Protein AF-Q1YDD6-F1 (afdb_monomer_lite)

pLDDT: mean 76.48, std 24.92, range [23.33, 98.56]

Sequence (211 aa):
MSGLSEWCESIELITLPGGRRFHPLRPRSAAQARRCASGCSRPSVIRAVVLDRRARNGIIVLGGAFDTRVARTRGMNELNDAADRVTAGMELAQRYPKAKLLFSGGVAALLEEDIPETEAAEALYRGLGLAPDRLLLDGRARDTFENAVFAKELAQPKPGEVWVLVTSASHMPRAVGCFRVAGFDIVPYPVDYRTPSGPALWRPSSTTTRN

Radius of gyration: 19.95 Å; chains: 1; bounding box: 41×64×64 Å

Structure (mmCIF, N/CA/C/O backbone):
data_AF-Q1YDD6-F1
#
_entry.id   AF-Q1YDD6-F1
#
loop_
_atom_site.group_PDB
_atom_site.id
_atom_site.type_symbol
_atom_site.label_atom_id
_atom_site.label_alt_id
_atom_site.label_comp_id
_atom_site.label_asym_id
_atom_site.label_entity_id
_atom_site.label_seq_id
_atom_site.pdbx_PDB_ins_code
_atom_site.Cartn_x
_atom_site.Cartn_y
_atom_site.Cartn_z
_atom_site.occupancy
_atom_site.B_iso_or_equiv
_atom_site.auth_seq_id
_atom_site.auth_comp_id
_atom_site.auth_asym_id
_atom_site.auth_atom_id
_atom_site.pdbx_PDB_model_num
ATOM 1 N N . MET A 1 1 ? -15.141 -2.204 42.965 1.00 39.88 1 MET A N 1
ATOM 2 C CA . MET A 1 1 ? -15.869 -2.220 41.677 1.00 39.88 1 MET A CA 1
ATOM 3 C C . MET A 1 1 ? -15.831 -0.808 41.122 1.00 39.88 1 MET A C 1
ATOM 5 O O . MET A 1 1 ? -16.649 0.014 41.503 1.00 39.88 1 MET A O 1
ATOM 9 N N . SER A 1 2 ? -14.806 -0.505 40.332 1.00 29.47 2 SER A N 1
ATOM 10 C CA . SER A 1 2 ? -14.505 0.831 39.804 1.00 29.47 2 SER A CA 1
ATOM 11 C C . SER A 1 2 ? -13.609 0.649 38.580 1.00 29.47 2 SER A C 1
ATOM 13 O O . SER A 1 2 ? -12.583 -0.018 38.684 1.00 29.47 2 SER A O 1
ATOM 15 N N . GLY A 1 3 ? -14.010 1.173 37.423 1.00 28.12 3 GLY A N 1
ATOM 16 C CA . GLY A 1 3 ? -13.257 0.992 36.177 1.00 28.12 3 GLY A CA 1
ATOM 17 C C . GLY A 1 3 ? -13.888 1.672 34.964 1.00 28.12 3 GLY A C 1
ATOM 18 O O . GLY A 1 3 ? -13.946 1.073 33.897 1.00 28.12 3 GLY A O 1
ATOM 19 N N . LEU A 1 4 ? -14.399 2.892 35.145 1.00 34.47 4 LEU A N 1
ATOM 20 C CA . LEU A 1 4 ? -14.859 3.793 34.081 1.00 34.47 4 LEU A CA 1
ATOM 21 C C . LEU A 1 4 ? -14.530 5.238 34.487 1.00 34.47 4 LEU A C 1
ATOM 23 O O . LEU A 1 4 ? -15.421 5.991 34.855 1.00 34.47 4 LEU A O 1
ATOM 27 N N . SER A 1 5 ? -13.246 5.598 34.474 1.00 31.31 5 SER A N 1
ATOM 28 C CA . SER A 1 5 ? -12.770 6.991 34.508 1.00 31.31 5 SER A CA 1
ATOM 29 C C . SER A 1 5 ? -11.241 7.002 34.476 1.00 31.31 5 SER A C 1
ATOM 31 O O . SER A 1 5 ? -10.624 6.914 35.526 1.00 31.31 5 SER A O 1
ATOM 33 N N . GLU A 1 6 ? -10.637 7.060 33.289 1.00 29.72 6 GLU A N 1
ATOM 34 C CA . GLU A 1 6 ? -9.240 7.502 33.102 1.00 29.72 6 GLU A CA 1
ATOM 35 C C . GLU A 1 6 ? -8.992 7.769 31.603 1.00 29.72 6 GLU A C 1
ATOM 37 O O . GLU A 1 6 ? -8.182 7.147 30.924 1.00 29.72 6 GLU A O 1
ATOM 42 N N . TRP A 1 7 ? -9.790 8.695 31.067 1.00 25.02 7 TRP A N 1
ATOM 43 C CA . TRP A 1 7 ? -9.575 9.374 29.787 1.00 25.02 7 TRP A CA 1
ATOM 44 C C . TRP A 1 7 ? -9.718 10.874 30.050 1.00 25.02 7 TRP A C 1
ATOM 46 O O . TRP A 1 7 ? -10.804 11.416 29.892 1.00 25.02 7 TRP A O 1
ATOM 56 N N . CYS A 1 8 ? -8.652 11.493 30.556 1.00 26.50 8 CYS A N 1
ATOM 57 C CA . CYS A 1 8 ? -8.330 12.927 30.541 1.00 26.50 8 CYS A CA 1
ATOM 58 C C . CYS A 1 8 ? -7.363 13.183 31.692 1.00 26.50 8 CYS A C 1
ATOM 60 O O . CYS A 1 8 ? -7.814 13.269 32.823 1.00 26.50 8 CYS A O 1
ATOM 62 N N . GLU A 1 9 ? -6.072 13.340 31.407 1.00 24.09 9 GLU A N 1
ATOM 63 C CA . GLU A 1 9 ? -5.258 14.360 32.074 1.00 24.09 9 GLU A CA 1
ATOM 64 C C . GLU A 1 9 ? -3.894 14.501 31.391 1.00 24.09 9 GLU A C 1
ATOM 66 O O . GLU A 1 9 ? -3.260 13.522 31.004 1.00 24.09 9 GLU A O 1
ATOM 71 N N . SER A 1 10 ? -3.457 15.758 31.288 1.00 23.50 10 SER A N 1
ATOM 72 C CA . SER A 1 10 ? -2.121 16.222 30.884 1.00 23.50 10 SER A CA 1
ATOM 73 C C . SER A 1 10 ? -1.840 16.384 29.380 1.00 23.50 10 SER A C 1
ATOM 75 O O . SER A 1 10 ? -0.950 15.755 28.813 1.00 23.50 10 SER A O 1
ATOM 77 N N . ILE A 1 11 ? -2.527 17.343 28.749 1.00 26.48 11 ILE A N 1
ATOM 78 C CA . ILE A 1 11 ? -1.895 18.214 27.743 1.00 26.48 11 ILE A CA 1
ATOM 79 C C . ILE A 1 11 ? -1.781 19.592 28.393 1.00 26.48 11 ILE A C 1
ATOM 81 O O . ILE A 1 11 ? -2.747 20.351 28.437 1.00 26.48 11 ILE A O 1
ATOM 85 N N . GLU A 1 12 ? -0.606 19.900 28.938 1.00 24.08 12 GLU A N 1
ATOM 86 C CA . GLU A 1 12 ? -0.245 21.284 29.221 1.00 24.08 12 GLU A CA 1
ATOM 87 C C . GLU A 1 12 ? -0.183 22.055 27.901 1.00 24.08 12 GLU A C 1
ATOM 89 O O . GLU A 1 12 ? 0.469 21.654 26.931 1.00 24.08 12 GLU A O 1
ATOM 94 N N . LEU A 1 13 ? -0.890 23.183 27.883 1.00 25.20 13 LEU A N 1
ATOM 95 C CA . LEU A 1 13 ? -0.744 24.228 26.888 1.00 25.20 13 LEU A CA 1
ATOM 96 C C . LEU A 1 13 ? 0.719 24.688 26.832 1.00 25.20 13 LEU A C 1
ATOM 98 O O . LEU A 1 13 ? 1.182 25.406 27.713 1.00 25.20 13 LEU A O 1
ATOM 102 N N . ILE A 1 14 ? 1.415 24.382 25.738 1.00 25.95 14 ILE A N 1
ATOM 103 C CA . ILE A 1 14 ? 2.554 25.197 25.309 1.00 25.95 14 ILE A CA 1
ATOM 104 C C . ILE A 1 14 ? 2.013 26.251 24.344 1.00 25.95 14 ILE A C 1
ATOM 106 O O . ILE A 1 14 ? 1.931 26.056 23.131 1.00 25.95 14 ILE A O 1
ATOM 110 N N . THR A 1 15 ? 1.622 27.387 24.911 1.00 23.98 15 THR A N 1
ATOM 111 C CA . THR A 1 15 ? 1.425 28.642 24.185 1.00 23.98 15 THR A CA 1
ATOM 112 C C . THR A 1 15 ? 2.803 29.157 23.762 1.00 23.98 15 THR A C 1
ATOM 114 O O . THR A 1 15 ? 3.590 29.573 24.608 1.00 23.98 15 THR A O 1
ATOM 117 N N . LEU A 1 16 ? 3.126 29.134 22.465 1.00 29.38 16 LEU A N 1
ATOM 118 C CA . LEU A 1 16 ? 4.262 29.898 21.936 1.00 29.38 16 LEU A CA 1
ATOM 119 C C . LEU A 1 16 ? 3.778 31.302 21.534 1.00 29.38 16 LEU A C 1
ATOM 121 O O . LEU A 1 16 ? 2.775 31.408 20.822 1.00 29.38 16 LEU A O 1
ATOM 125 N N . PRO A 1 17 ? 4.464 32.383 21.947 1.00 26.95 17 PRO A N 1
ATOM 126 C CA . PRO A 1 17 ? 4.109 33.729 21.531 1.00 26.95 17 PRO A CA 1
ATOM 127 C C . PRO A 1 17 ? 4.529 33.935 20.071 1.00 26.95 17 PRO A C 1
ATOM 129 O O . PRO A 1 17 ? 5.674 33.686 19.697 1.00 26.95 17 PRO A O 1
ATOM 132 N N . GLY A 1 18 ? 3.601 34.413 19.241 1.00 33.47 18 GLY A N 1
ATOM 133 C CA . GLY A 1 18 ? 3.893 34.852 17.874 1.00 33.47 18 GLY A CA 1
ATOM 134 C C . GLY A 1 18 ? 2.975 34.227 16.834 1.00 33.47 18 GLY A C 1
ATOM 135 O O . GLY A 1 18 ? 3.311 33.226 16.203 1.00 33.47 18 GLY A O 1
ATOM 136 N N . GLY A 1 19 ? 1.821 34.858 16.615 1.00 39.97 19 GLY A N 1
ATOM 137 C CA . GLY A 1 19 ? 0.903 34.502 15.542 1.00 39.97 19 GLY A CA 1
ATOM 138 C C . GLY A 1 19 ? 1.571 34.588 14.170 1.00 39.97 19 GLY A C 1
ATOM 139 O O . GLY A 1 19 ? 1.902 35.670 13.696 1.00 39.97 19 GLY A O 1
ATOM 140 N N . ARG A 1 20 ? 1.718 33.444 13.499 1.00 28.50 20 ARG A N 1
ATOM 141 C CA . ARG A 1 20 ? 1.875 33.375 12.043 1.00 28.50 20 ARG A CA 1
ATOM 142 C C . ARG A 1 20 ? 1.024 32.234 11.503 1.00 28.50 20 ARG A C 1
ATOM 144 O O . ARG A 1 20 ? 1.262 31.069 11.807 1.00 28.50 20 ARG A O 1
ATOM 151 N N . ARG A 1 21 ? 0.017 32.595 10.705 1.00 31.41 21 ARG A N 1
ATOM 152 C CA . ARG A 1 21 ? -0.752 31.657 9.879 1.00 31.41 21 ARG A CA 1
ATOM 153 C C . ARG A 1 21 ? 0.189 31.073 8.821 1.00 31.41 21 ARG A C 1
ATOM 155 O O . ARG A 1 21 ? 0.929 31.829 8.198 1.00 31.41 21 ARG A O 1
ATOM 162 N N . PHE A 1 22 ? 0.156 29.758 8.614 1.00 26.53 22 PHE A N 1
ATOM 163 C CA . PHE A 1 22 ? 0.949 29.080 7.584 1.00 26.53 22 PHE A CA 1
ATOM 164 C C . PHE A 1 22 ? 0.046 28.344 6.585 1.00 26.53 22 PHE A C 1
ATOM 166 O O . PHE A 1 22 ? -0.694 27.441 6.958 1.00 26.53 22 PHE A O 1
ATOM 173 N N . HIS A 1 23 ? 0.164 28.730 5.315 1.00 23.33 23 HIS A N 1
ATOM 174 C CA . HIS A 1 23 ? -0.170 27.997 4.083 1.00 23.33 23 HIS A CA 1
ATOM 175 C C . HIS A 1 23 ? 0.653 28.644 2.942 1.00 23.33 23 HIS A C 1
ATOM 177 O O . HIS A 1 23 ? 0.974 29.826 3.088 1.00 23.33 23 HIS A O 1
ATOM 183 N N . PRO A 1 24 ? 0.935 28.003 1.782 1.00 41.47 24 PRO A N 1
ATOM 184 C CA . PRO A 1 24 ? 0.953 26.581 1.403 1.00 41.47 24 PRO A CA 1
ATOM 185 C C . PRO A 1 24 ? 2.300 26.121 0.746 1.00 41.47 24 PRO A C 1
ATOM 187 O O . PRO A 1 24 ? 3.145 26.928 0.387 1.00 41.47 24 PRO A O 1
ATOM 190 N N . LEU A 1 25 ? 2.472 24.795 0.594 1.00 46.22 25 LEU A N 1
ATOM 191 C CA . LEU A 1 25 ? 3.234 24.046 -0.442 1.00 46.22 25 LEU A CA 1
ATOM 192 C C . LEU A 1 25 ? 4.605 24.574 -0.973 1.00 46.22 25 LEU A C 1
ATOM 194 O O . LEU A 1 25 ? 4.619 25.415 -1.866 1.00 46.22 25 LEU A O 1
ATOM 198 N N . ARG A 1 26 ? 5.735 23.952 -0.541 1.00 32.66 26 ARG A N 1
ATOM 199 C CA . ARG A 1 26 ? 6.968 23.520 -1.298 1.00 32.66 26 ARG A CA 1
ATOM 200 C C . ARG A 1 26 ? 8.219 23.341 -0.379 1.00 32.66 26 ARG A C 1
ATOM 202 O O . ARG A 1 26 ? 8.221 23.816 0.753 1.00 32.66 26 ARG A O 1
ATOM 209 N N . PRO A 1 27 ? 9.289 22.662 -0.855 1.00 41.47 27 PRO A N 1
ATOM 210 C CA . PRO A 1 27 ? 9.632 21.256 -0.597 1.00 41.47 27 PRO A CA 1
ATOM 211 C C . PRO A 1 27 ? 10.343 21.019 0.761 1.00 41.47 27 PRO A C 1
ATOM 213 O O . PRO A 1 27 ? 11.285 21.729 1.110 1.00 41.47 27 PRO A O 1
ATOM 216 N N . ARG A 1 28 ? 9.944 19.998 1.539 1.00 44.88 28 ARG A N 1
ATOM 217 C CA . ARG A 1 28 ? 10.624 19.621 2.804 1.00 44.88 28 ARG A CA 1
ATOM 218 C C . ARG A 1 28 ? 10.681 18.105 3.060 1.00 44.88 28 ARG A C 1
ATOM 220 O O . ARG A 1 28 ? 10.594 17.686 4.213 1.00 44.88 28 ARG A O 1
ATOM 227 N N . SER A 1 29 ? 10.905 17.287 2.033 1.00 54.50 29 SER A N 1
ATOM 228 C CA . SER A 1 29 ? 10.887 15.817 2.170 1.00 54.50 29 SER A CA 1
ATOM 229 C C . SER A 1 29 ? 11.846 15.289 3.255 1.00 54.50 29 SER A C 1
ATOM 231 O O . SER A 1 29 ? 11.459 14.503 4.119 1.00 54.50 29 SER A O 1
ATOM 233 N N . ALA A 1 30 ? 13.084 15.794 3.322 1.00 50.62 30 ALA A N 1
ATOM 234 C CA . ALA A 1 30 ? 14.082 15.294 4.277 1.00 50.62 30 ALA A CA 1
ATOM 235 C C . ALA A 1 30 ? 13.809 15.681 5.747 1.00 50.62 30 ALA A C 1
ATOM 237 O O . ALA A 1 30 ? 14.075 14.898 6.658 1.00 50.62 30 ALA A O 1
ATOM 238 N N . ALA A 1 31 ? 13.292 16.884 6.012 1.00 55.53 31 ALA A N 1
ATOM 239 C CA . ALA A 1 31 ? 12.988 17.330 7.377 1.00 55.53 31 ALA A CA 1
ATOM 240 C C . ALA A 1 31 ? 11.698 16.684 7.914 1.00 55.53 31 ALA A C 1
ATOM 242 O O . ALA A 1 31 ? 11.594 16.393 9.106 1.00 55.53 31 ALA A O 1
ATOM 243 N N . GLN A 1 32 ? 10.732 16.431 7.028 1.00 56.75 32 GLN A N 1
ATOM 244 C CA . GLN A 1 32 ? 9.473 15.760 7.353 1.00 56.75 32 GLN A CA 1
ATOM 245 C C . GLN A 1 32 ? 9.693 14.265 7.615 1.00 56.75 32 GLN A C 1
ATOM 247 O O . GLN A 1 32 ? 9.236 13.758 8.639 1.00 56.75 32 GLN A O 1
ATOM 252 N N . ALA A 1 33 ? 10.504 13.588 6.792 1.00 49.03 33 ALA A N 1
ATOM 253 C CA . ALA A 1 33 ? 10.898 12.197 7.026 1.00 49.03 33 ALA A CA 1
ATOM 254 C C . ALA A 1 33 ? 11.631 12.009 8.367 1.00 49.03 33 ALA A C 1
ATOM 256 O O . ALA A 1 33 ? 11.349 11.060 9.102 1.00 49.03 33 ALA A O 1
ATOM 257 N N . ARG A 1 34 ? 12.517 12.950 8.739 1.00 55.12 34 ARG A N 1
ATOM 258 C CA . ARG A 1 34 ? 13.182 12.942 10.054 1.00 55.12 34 ARG A CA 1
ATOM 259 C C . ARG A 1 34 ? 12.193 13.076 11.207 1.00 55.12 34 ARG A C 1
ATOM 261 O O . ARG A 1 34 ? 12.391 12.405 12.206 1.00 55.12 34 ARG A O 1
ATOM 268 N N . ARG A 1 35 ? 11.118 13.863 11.067 1.00 57.69 35 ARG A N 1
ATOM 269 C CA . ARG A 1 35 ? 10.051 13.963 12.084 1.00 57.69 35 ARG A CA 1
ATOM 270 C C . ARG A 1 35 ? 9.224 12.682 12.206 1.00 57.69 35 ARG A C 1
ATOM 272 O O . ARG A 1 35 ? 8.897 12.297 13.326 1.00 57.69 35 ARG A O 1
ATOM 279 N N . CYS A 1 36 ? 8.932 11.996 11.095 1.00 54.12 36 CYS A N 1
ATOM 280 C CA . CYS A 1 36 ? 8.298 10.672 11.151 1.00 54.12 36 CYS A CA 1
ATOM 281 C C . CYS A 1 36 ? 9.184 9.661 11.904 1.00 54.12 36 CYS A C 1
ATOM 283 O O . CYS A 1 36 ? 8.677 8.872 12.697 1.00 54.12 36 CYS A O 1
ATOM 285 N N . ALA A 1 37 ? 10.503 9.709 11.679 1.00 49.94 37 ALA A N 1
ATOM 286 C CA . ALA A 1 37 ? 11.473 8.814 12.310 1.00 49.94 37 ALA A CA 1
ATOM 287 C C . ALA A 1 37 ? 11.782 9.178 13.776 1.00 49.94 37 ALA A C 1
ATOM 289 O O . ALA A 1 37 ? 11.896 8.291 14.615 1.00 49.94 37 ALA A O 1
ATOM 290 N N . SER A 1 38 ? 11.878 10.466 14.123 1.00 47.53 38 SER A N 1
ATOM 291 C CA . SER A 1 38 ? 12.228 10.924 15.476 1.00 47.53 38 SER A CA 1
ATOM 292 C C . SER A 1 38 ? 11.079 10.798 16.481 1.00 47.53 38 SER A C 1
ATOM 294 O O . SER A 1 38 ? 11.320 10.756 17.682 1.00 47.53 38 SER A O 1
ATOM 296 N N . GLY A 1 39 ? 9.831 10.679 16.012 1.00 45.06 39 GLY A N 1
ATOM 297 C CA . GLY A 1 39 ? 8.687 10.269 16.838 1.00 45.06 39 GLY A CA 1
ATOM 298 C C . GLY A 1 39 ? 8.654 8.766 17.165 1.00 45.06 39 GLY A C 1
ATOM 299 O O . GLY A 1 39 ? 7.718 8.304 17.821 1.00 45.06 39 GLY A O 1
ATOM 300 N N . CYS A 1 40 ? 9.638 7.994 16.692 1.00 44.69 40 CYS A N 1
ATOM 301 C CA . CYS A 1 40 ? 9.785 6.555 16.905 1.00 44.69 40 CYS A CA 1
ATOM 302 C C . CYS A 1 40 ? 10.827 6.270 18.008 1.00 44.69 40 CYS A C 1
ATOM 304 O O . CYS A 1 40 ? 11.755 5.493 17.818 1.00 44.69 40 CYS A O 1
ATOM 306 N N . SER A 1 41 ? 10.723 6.931 19.166 1.00 35.12 41 SER A N 1
ATOM 307 C CA . SER A 1 41 ? 11.698 6.804 20.268 1.00 35.12 41 SER A CA 1
ATOM 308 C C . SER A 1 41 ? 11.506 5.562 21.151 1.00 35.12 41 SER A C 1
ATOM 310 O O . SER A 1 41 ? 12.260 5.354 22.098 1.00 35.12 41 SER A O 1
ATOM 312 N N . ARG A 1 42 ? 10.518 4.709 20.856 1.00 37.91 42 ARG A N 1
ATOM 313 C CA . ARG A 1 42 ? 10.325 3.419 21.531 1.00 37.91 42 ARG A CA 1
ATOM 314 C C . ARG A 1 42 ? 10.168 2.334 20.469 1.00 37.91 42 ARG A C 1
ATOM 316 O O . ARG A 1 42 ? 9.350 2.524 19.568 1.00 37.91 42 ARG A O 1
ATOM 323 N N . PRO A 1 43 ? 10.889 1.201 20.558 1.00 33.56 43 PRO A N 1
ATOM 324 C CA . PRO A 1 43 ? 10.595 0.040 19.736 1.00 33.56 43 PRO A CA 1
ATOM 325 C C . PRO A 1 43 ? 9.247 -0.523 20.194 1.00 33.56 43 PRO A C 1
ATOM 327 O O . PRO A 1 43 ? 9.165 -1.391 21.059 1.00 33.56 43 PRO A O 1
ATOM 330 N N . SER A 1 44 ? 8.152 0.010 19.658 1.00 41.50 44 SER A N 1
ATOM 331 C CA . SER A 1 44 ? 6.873 -0.678 19.708 1.00 41.50 44 SER A CA 1
ATOM 332 C C . SER A 1 44 ? 7.025 -1.885 18.798 1.00 41.50 44 SER A C 1
ATOM 334 O O . SER A 1 44 ? 7.022 -1.742 17.576 1.00 41.50 44 SER A O 1
ATOM 336 N N . VAL A 1 45 ? 7.229 -3.059 19.396 1.00 41.44 45 VAL A N 1
ATOM 337 C CA . VAL A 1 45 ? 7.123 -4.336 18.695 1.00 41.44 45 VAL A CA 1
ATOM 338 C C . VAL A 1 45 ? 5.768 -4.315 17.997 1.00 41.44 45 VAL A C 1
ATOM 340 O O . VAL A 1 45 ? 4.731 -4.343 18.662 1.00 41.44 45 VAL A O 1
ATOM 343 N N . ILE A 1 46 ? 5.766 -4.179 16.670 1.00 46.84 46 ILE A N 1
ATOM 344 C CA . ILE A 1 46 ? 4.551 -4.304 15.871 1.00 46.84 46 ILE A CA 1
ATOM 345 C C . ILE A 1 46 ? 4.123 -5.755 16.053 1.00 46.84 46 ILE A C 1
ATOM 347 O O . ILE A 1 46 ? 4.715 -6.675 15.489 1.00 46.84 46 ILE A O 1
ATOM 351 N N . ARG A 1 47 ? 3.170 -5.967 16.960 1.00 43.28 47 ARG A N 1
ATOM 352 C CA . ARG A 1 47 ? 2.632 -7.288 17.262 1.00 43.28 47 ARG A CA 1
ATOM 353 C C . ARG A 1 47 ? 1.974 -7.815 15.990 1.00 43.28 47 ARG A C 1
ATOM 355 O O . ARG A 1 47 ? 1.326 -7.045 15.281 1.00 43.28 47 ARG A O 1
ATOM 362 N N . ALA A 1 48 ? 2.144 -9.109 15.717 1.00 44.78 48 ALA A N 1
ATOM 363 C CA . ALA A 1 48 ? 1.455 -9.778 14.621 1.00 44.78 48 ALA A CA 1
ATOM 364 C C . ALA A 1 48 ? -0.032 -9.398 14.648 1.00 44.78 48 ALA A C 1
ATOM 366 O O . ALA A 1 48 ? -0.692 -9.525 15.686 1.00 44.78 48 ALA A O 1
ATOM 367 N N . VAL A 1 49 ? -0.539 -8.881 13.529 1.00 53.34 49 VAL A N 1
ATOM 368 C CA . VAL A 1 49 ? -1.950 -8.526 13.425 1.00 53.34 49 VAL A CA 1
ATOM 369 C C . VAL A 1 49 ? -2.745 -9.815 13.390 1.00 53.34 49 VAL A C 1
ATOM 371 O O . VAL A 1 49 ? -2.775 -10.519 12.383 1.00 53.34 49 VAL A O 1
ATOM 374 N N . VAL A 1 50 ? -3.430 -10.111 14.491 1.00 51.38 50 VAL A N 1
ATOM 375 C CA . VAL A 1 50 ? -4.557 -11.036 14.450 1.00 51.38 50 VAL A CA 1
ATOM 376 C C . VAL A 1 50 ? -5.646 -10.329 13.649 1.00 51.38 50 VAL A C 1
ATOM 378 O O . VAL A 1 50 ? -6.264 -9.368 14.115 1.00 51.38 50 VAL A O 1
ATOM 381 N N . LEU A 1 51 ? -5.831 -10.753 12.401 1.00 57.50 51 LEU A N 1
ATOM 382 C CA . LEU A 1 51 ? -6.919 -10.271 11.564 1.00 57.50 51 LEU A CA 1
ATOM 383 C C . LEU A 1 51 ? -8.243 -10.774 12.155 1.00 57.50 51 LEU A C 1
ATOM 385 O O . LEU A 1 51 ? -8.681 -11.886 11.888 1.00 57.50 51 LEU A O 1
ATOM 389 N N . ASP A 1 52 ? -8.857 -9.948 13.002 1.00 56.78 52 ASP A N 1
ATOM 390 C CA . ASP A 1 52 ? -10.227 -10.147 13.481 1.00 56.78 52 ASP A CA 1
ATOM 391 C C . ASP A 1 52 ? -11.205 -10.222 12.292 1.00 56.78 52 ASP A C 1
ATOM 393 O O . ASP A 1 52 ? -10.992 -9.561 11.271 1.00 56.78 52 ASP A O 1
ATOM 397 N N . ARG A 1 53 ? -12.311 -10.958 12.469 1.00 55.62 53 ARG A N 1
ATOM 398 C CA . ARG A 1 53 ? -13.471 -11.039 11.564 1.00 55.62 53 A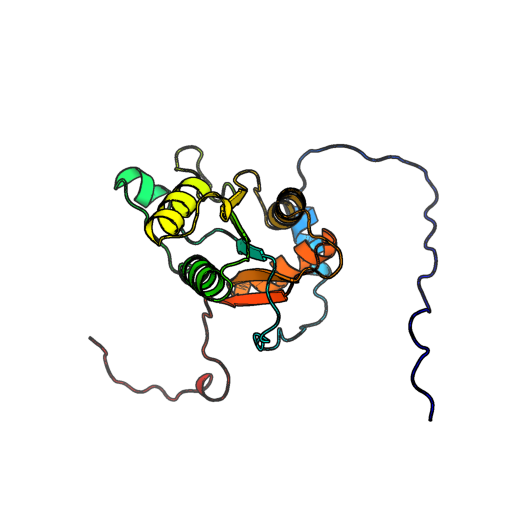RG A CA 1
ATOM 399 C C . ARG A 1 53 ? -14.177 -9.693 11.350 1.00 55.62 53 ARG A C 1
ATOM 401 O O . ARG A 1 53 ? -15.123 -9.628 10.567 1.00 55.62 53 ARG A O 1
ATOM 408 N N . ARG A 1 54 ? -13.757 -8.621 12.032 1.00 63.66 54 ARG A N 1
ATOM 409 C CA . ARG A 1 54 ? -14.224 -7.259 11.751 1.00 63.66 54 ARG A CA 1
ATOM 410 C C . ARG A 1 54 ? -13.973 -6.913 10.288 1.00 63.66 54 ARG A C 1
ATOM 412 O O . ARG A 1 54 ? -12.860 -7.057 9.779 1.00 63.66 54 ARG A O 1
ATOM 419 N N . ALA A 1 55 ? -15.024 -6.423 9.639 1.00 72.56 55 ALA A N 1
ATOM 420 C CA . ALA A 1 55 ? -14.932 -5.878 8.299 1.00 72.56 55 ALA A CA 1
ATOM 421 C C . ALA A 1 55 ? -13.851 -4.789 8.257 1.00 72.56 55 ALA A C 1
ATOM 423 O O . ALA A 1 55 ? -13.772 -3.943 9.148 1.00 72.56 55 ALA A O 1
ATOM 424 N N . ARG A 1 56 ? -13.006 -4.830 7.226 1.00 84.56 56 ARG A N 1
ATOM 425 C CA . ARG A 1 56 ? -12.079 -3.741 6.909 1.00 84.56 56 ARG A CA 1
ATOM 426 C C . ARG A 1 56 ? -12.750 -2.834 5.890 1.00 84.56 56 ARG A C 1
ATOM 428 O O . ARG A 1 56 ? -13.378 -3.326 4.953 1.00 84.56 56 ARG A O 1
ATOM 435 N N . ASN A 1 57 ? -12.628 -1.529 6.090 1.00 94.19 57 ASN A N 1
ATOM 436 C CA . ASN A 1 57 ? -13.194 -0.521 5.196 1.00 94.19 57 ASN A CA 1
ATOM 437 C C . ASN A 1 57 ? -12.246 -0.243 4.031 1.00 94.19 57 ASN A C 1
ATOM 439 O O . ASN A 1 57 ? -12.691 -0.052 2.899 1.00 94.19 57 ASN A O 1
ATOM 443 N N . GLY A 1 58 ? -10.940 -0.312 4.289 1.00 97.12 58 GLY A N 1
ATOM 444 C CA . GLY A 1 58 ? -9.950 -0.146 3.244 1.00 97.12 58 GLY A CA 1
ATOM 445 C C . GLY A 1 58 ? -8.596 -0.766 3.547 1.00 97.12 58 GLY A C 1
ATOM 446 O O . GLY A 1 58 ? -8.272 -1.126 4.682 1.00 97.12 58 GLY A O 1
ATOM 447 N N . ILE A 1 59 ? -7.821 -0.920 2.484 1.00 98.44 59 ILE A N 1
ATOM 448 C CA . ILE A 1 59 ? -6.472 -1.475 2.458 1.00 98.44 59 ILE A CA 1
ATOM 449 C C . ILE A 1 59 ? -5.615 -0.455 1.723 1.00 98.44 59 ILE A C 1
ATOM 451 O O . ILE A 1 59 ? -5.933 -0.093 0.599 1.00 98.44 59 ILE A O 1
ATOM 455 N N . ILE A 1 60 ? -4.550 0.017 2.348 1.00 98.38 60 ILE A N 1
ATOM 456 C CA . ILE A 1 60 ? -3.590 0.955 1.777 1.00 98.38 60 ILE A CA 1
ATOM 457 C C . ILE A 1 60 ? -2.322 0.174 1.495 1.00 98.38 60 ILE A C 1
ATOM 459 O O . ILE A 1 60 ? -1.729 -0.373 2.417 1.00 98.38 60 ILE A O 1
ATOM 463 N N . VAL A 1 61 ? -1.888 0.134 0.246 1.00 98.00 61 VAL A N 1
ATOM 464 C CA . VAL A 1 61 ? -0.639 -0.502 -0.168 1.00 98.00 61 VAL A CA 1
ATOM 465 C C . VAL A 1 61 ? 0.331 0.595 -0.570 1.00 98.00 61 VAL A C 1
ATOM 467 O O . VAL A 1 61 ? 0.039 1.380 -1.471 1.00 98.00 61 VAL A O 1
ATOM 470 N N . LEU A 1 62 ? 1.480 0.664 0.103 1.00 96.06 62 LEU A N 1
ATOM 471 C CA . LEU A 1 62 ? 2.549 1.574 -0.304 1.00 96.06 62 LEU A CA 1
ATOM 472 C C . LEU A 1 62 ? 3.384 0.945 -1.420 1.00 96.06 62 LEU A C 1
ATOM 474 O O . LEU A 1 62 ? 3.785 -0.217 -1.309 1.00 96.06 62 LEU A O 1
ATOM 478 N N . GLY A 1 63 ? 3.690 1.748 -2.436 1.00 92.31 63 GLY A N 1
ATOM 479 C CA . GLY A 1 63 ? 4.501 1.376 -3.589 1.00 92.31 63 GLY A CA 1
ATOM 480 C C . GLY A 1 63 ? 5.958 1.027 -3.269 1.00 92.31 63 GLY A C 1
ATOM 481 O O . GLY A 1 63 ? 6.378 0.939 -2.110 1.00 92.31 63 GLY A O 1
ATOM 482 N N . GLY A 1 64 ? 6.738 0.813 -4.319 1.00 90.50 64 GLY A N 1
ATOM 483 C CA . GLY A 1 64 ? 8.083 0.247 -4.344 1.00 90.50 64 GLY A CA 1
ATOM 484 C C . GLY A 1 64 ? 8.145 -1.238 -4.721 1.00 90.50 64 GLY A C 1
ATOM 485 O O . GLY A 1 64 ? 9.192 -1.839 -4.500 1.00 90.50 64 GLY A O 1
ATOM 486 N N . ALA A 1 65 ? 7.063 -1.834 -5.233 1.00 92.50 65 ALA A N 1
ATOM 487 C CA . ALA A 1 65 ? 6.998 -3.264 -5.575 1.00 92.50 65 ALA A CA 1
ATOM 488 C C . ALA A 1 65 ? 7.207 -3.555 -7.070 1.00 92.50 65 ALA A C 1
ATOM 490 O O . ALA A 1 65 ? 7.450 -4.705 -7.431 1.00 92.50 65 ALA A O 1
ATOM 491 N N . PHE A 1 66 ? 7.124 -2.535 -7.927 1.00 91.69 66 PHE A N 1
ATOM 492 C CA . PHE A 1 66 ? 7.289 -2.679 -9.373 1.00 91.69 66 PHE A CA 1
ATOM 493 C C . PHE A 1 66 ? 8.666 -2.203 -9.845 1.00 91.69 66 PHE A C 1
ATOM 495 O O . PHE A 1 66 ? 9.180 -1.189 -9.370 1.00 91.69 66 PHE A O 1
ATOM 502 N N . ASP A 1 67 ? 9.235 -2.903 -10.826 1.00 90.00 67 ASP A N 1
ATOM 503 C CA . ASP A 1 67 ? 10.330 -2.392 -11.656 1.00 90.00 67 ASP A CA 1
ATOM 504 C C . ASP A 1 67 ? 9.732 -1.735 -12.910 1.00 90.00 67 ASP A C 1
ATOM 506 O O . ASP A 1 67 ? 9.507 -2.366 -13.946 1.00 90.00 67 ASP A O 1
ATOM 510 N N . THR A 1 68 ? 9.419 -0.443 -12.801 1.00 86.56 68 THR A N 1
ATOM 511 C CA . THR A 1 68 ? 8.745 0.326 -13.860 1.00 86.56 68 THR A CA 1
ATOM 512 C C . THR A 1 68 ? 9.615 0.524 -15.102 1.00 86.56 68 THR A C 1
ATOM 514 O O . THR A 1 68 ? 9.090 0.673 -16.208 1.00 86.56 68 THR A O 1
ATOM 517 N N . ARG A 1 69 ? 10.941 0.451 -14.959 1.00 85.19 69 ARG A N 1
ATOM 518 C CA . ARG A 1 69 ? 11.884 0.527 -16.077 1.00 85.19 69 ARG A CA 1
ATOM 519 C C . ARG A 1 69 ? 11.840 -0.740 -16.919 1.00 85.19 69 ARG A C 1
ATOM 521 O O . ARG A 1 69 ? 11.712 -0.658 -18.142 1.00 85.19 69 ARG A O 1
ATOM 528 N N . VAL A 1 70 ? 11.912 -1.911 -16.283 1.00 87.94 70 VAL A N 1
ATOM 529 C CA . VAL A 1 70 ? 11.756 -3.188 -16.995 1.00 87.94 70 VAL A CA 1
ATOM 530 C C . VAL A 1 70 ? 10.363 -3.260 -17.607 1.00 87.94 70 VAL A C 1
ATOM 532 O O . VAL A 1 70 ? 10.247 -3.544 -18.803 1.00 87.94 70 VAL A O 1
ATOM 535 N N . ALA A 1 71 ? 9.332 -2.897 -16.839 1.00 87.25 71 ALA A N 1
ATOM 536 C CA . ALA A 1 71 ? 7.954 -2.963 -17.297 1.00 87.25 71 ALA A CA 1
ATOM 537 C C . ALA A 1 71 ? 7.699 -2.122 -18.555 1.00 87.25 71 ALA A C 1
ATOM 539 O O . ALA A 1 71 ? 7.125 -2.621 -19.526 1.00 87.25 71 ALA A O 1
ATOM 540 N N . ARG A 1 72 ? 8.223 -0.889 -18.597 1.00 85.44 72 ARG A N 1
ATOM 541 C CA . ARG A 1 72 ? 8.174 -0.017 -19.781 1.00 85.44 72 ARG A CA 1
ATOM 542 C C . ARG A 1 72 ? 8.761 -0.688 -21.025 1.00 85.44 72 ARG A C 1
ATOM 544 O O . ARG A 1 72 ? 8.167 -0.627 -22.094 1.00 85.44 72 ARG A O 1
ATOM 551 N N . THR A 1 73 ? 9.925 -1.327 -20.898 1.00 87.62 73 THR A N 1
ATOM 552 C CA . THR A 1 73 ? 10.631 -1.920 -22.051 1.00 87.62 73 THR A CA 1
ATOM 553 C C . THR A 1 73 ? 10.052 -3.254 -22.516 1.00 87.62 73 THR A C 1
ATOM 555 O O . THR A 1 73 ? 10.242 -3.636 -23.669 1.00 87.62 73 THR A O 1
ATOM 558 N N . ARG A 1 74 ? 9.364 -3.983 -21.630 1.00 89.19 74 ARG A N 1
ATOM 559 C CA . ARG A 1 74 ? 8.798 -5.309 -21.921 1.00 89.19 74 ARG A CA 1
ATOM 560 C C . ARG A 1 74 ? 7.296 -5.288 -22.193 1.00 89.19 74 ARG A C 1
ATOM 562 O O . ARG A 1 74 ? 6.774 -6.291 -22.667 1.00 89.19 74 ARG A O 1
ATOM 569 N N . GLY A 1 75 ? 6.613 -4.179 -21.901 1.00 86.12 75 GLY A N 1
ATOM 570 C CA . GLY A 1 75 ? 5.161 -4.055 -22.057 1.00 86.12 75 GLY A CA 1
ATOM 571 C C . GLY A 1 75 ? 4.365 -4.946 -21.098 1.00 86.12 75 GLY A C 1
ATOM 572 O O . GLY A 1 75 ? 3.215 -5.271 -21.377 1.00 86.12 75 GLY A O 1
ATOM 573 N N . MET A 1 76 ? 4.976 -5.378 -19.993 1.00 88.19 76 MET A N 1
ATOM 574 C CA . MET A 1 76 ? 4.369 -6.243 -18.979 1.00 88.19 76 MET A CA 1
ATOM 575 C C . MET A 1 76 ? 4.838 -5.811 -17.595 1.00 88.19 76 MET A C 1
ATOM 577 O O . MET A 1 76 ? 5.949 -5.315 -17.456 1.00 88.19 76 MET A O 1
ATOM 581 N N . ASN A 1 77 ? 4.021 -6.029 -16.567 1.00 90.88 77 ASN A N 1
ATOM 582 C CA . ASN A 1 77 ? 4.422 -5.733 -15.195 1.00 90.88 77 ASN A CA 1
ATOM 583 C C . ASN A 1 77 ? 5.590 -6.620 -14.756 1.00 90.88 77 ASN A C 1
ATOM 585 O O . ASN A 1 77 ? 5.511 -7.840 -14.870 1.00 90.88 77 ASN A O 1
ATOM 589 N N . GLU A 1 78 ? 6.615 -5.996 -14.180 1.00 92.69 78 GLU A N 1
ATOM 590 C CA . GLU A 1 78 ? 7.729 -6.673 -13.522 1.00 92.69 78 GLU A CA 1
ATOM 591 C C . GLU A 1 78 ? 7.721 -6.304 -12.037 1.00 92.69 78 GLU A C 1
ATOM 593 O O . GLU A 1 78 ? 7.606 -5.124 -11.685 1.00 92.69 78 GLU A O 1
ATOM 598 N N . LEU A 1 79 ? 7.818 -7.306 -11.165 1.00 93.31 79 LEU A N 1
ATOM 599 C CA . LEU A 1 79 ? 7.856 -7.114 -9.717 1.00 93.31 79 LEU A CA 1
ATOM 600 C C . LEU A 1 79 ? 9.279 -7.313 -9.197 1.00 93.31 79 LEU A C 1
ATOM 602 O O . LEU A 1 79 ? 10.014 -8.167 -9.678 1.00 93.31 79 LEU A O 1
ATOM 606 N N . ASN A 1 80 ? 9.649 -6.544 -8.178 1.00 92.00 80 ASN A N 1
ATOM 607 C CA . ASN A 1 80 ? 10.916 -6.708 -7.469 1.00 92.00 80 ASN A CA 1
ATOM 608 C C . ASN A 1 80 ? 10.714 -7.492 -6.156 1.00 92.00 80 ASN A C 1
ATOM 610 O O . ASN A 1 80 ? 9.618 -7.966 -5.857 1.00 92.00 80 ASN A O 1
ATOM 614 N N . ASP A 1 81 ? 11.755 -7.590 -5.326 1.00 91.31 81 ASP A N 1
ATOM 615 C CA . ASP A 1 81 ? 11.702 -8.305 -4.044 1.00 91.31 81 ASP A CA 1
ATOM 616 C C . ASP A 1 81 ? 10.592 -7.837 -3.074 1.00 91.31 81 ASP A C 1
ATOM 618 O O . ASP A 1 81 ? 10.280 -8.540 -2.119 1.00 91.31 81 ASP A O 1
ATOM 622 N N . ALA A 1 82 ? 10.010 -6.649 -3.261 1.00 92.94 82 ALA A N 1
ATOM 623 C CA . ALA A 1 82 ? 8.897 -6.146 -2.458 1.00 92.94 82 ALA A CA 1
ATOM 624 C C . ALA A 1 82 ? 7.511 -6.569 -2.997 1.00 92.94 82 ALA A C 1
ATOM 626 O O . ALA A 1 82 ? 6.495 -6.003 -2.573 1.00 92.94 82 ALA A O 1
ATOM 627 N N . ALA A 1 83 ? 7.452 -7.564 -3.894 1.00 95.75 83 ALA A N 1
ATOM 628 C CA . ALA A 1 83 ? 6.231 -8.141 -4.466 1.00 95.75 83 ALA A CA 1
ATOM 629 C C . ALA A 1 83 ? 5.169 -8.512 -3.414 1.00 95.75 83 ALA A C 1
ATOM 631 O O . ALA A 1 83 ? 3.973 -8.337 -3.658 1.00 95.75 83 ALA A O 1
ATOM 632 N N . ASP A 1 84 ? 5.592 -8.935 -2.218 1.00 97.06 84 ASP A N 1
ATOM 633 C CA . ASP A 1 84 ? 4.703 -9.252 -1.096 1.00 97.06 84 ASP A CA 1
ATOM 634 C C . ASP A 1 84 ? 3.710 -8.124 -0.772 1.00 97.06 84 ASP A C 1
ATOM 636 O O . ASP A 1 84 ? 2.609 -8.381 -0.290 1.00 97.06 84 ASP A O 1
ATOM 640 N N . ARG A 1 85 ? 4.072 -6.856 -1.020 1.00 96.50 85 ARG A N 1
ATOM 641 C CA . ARG A 1 85 ? 3.188 -5.713 -0.734 1.00 96.50 85 ARG A CA 1
ATOM 642 C C . ARG A 1 85 ? 1.930 -5.762 -1.587 1.00 96.50 85 ARG A C 1
ATOM 644 O O . ARG A 1 85 ? 0.831 -5.559 -1.071 1.00 96.50 85 ARG A O 1
ATOM 651 N N . VAL A 1 86 ? 2.091 -6.022 -2.884 1.00 96.75 86 VAL A N 1
ATOM 652 C CA . VAL A 1 86 ? 0.975 -6.027 -3.834 1.00 96.75 86 VAL A CA 1
ATOM 653 C C . VAL A 1 86 ? 0.191 -7.332 -3.776 1.00 96.75 86 VAL A C 1
ATOM 655 O O . VAL A 1 86 ? -1.038 -7.312 -3.833 1.00 96.75 86 VAL A O 1
ATOM 658 N N . THR A 1 87 ? 0.864 -8.463 -3.562 1.00 97.81 87 THR A N 1
ATOM 659 C CA . THR A 1 87 ? 0.187 -9.757 -3.412 1.00 97.81 87 THR A CA 1
ATOM 660 C C . THR A 1 87 ? -0.629 -9.815 -2.121 1.00 97.81 87 THR A C 1
ATOM 662 O O . THR A 1 87 ? -1.801 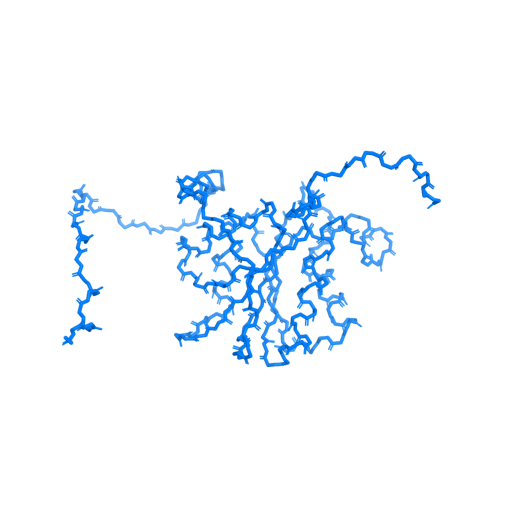-10.186 -2.171 1.00 97.81 87 THR A O 1
ATOM 665 N N . ALA A 1 88 ? -0.090 -9.345 -0.989 1.00 98.06 88 ALA A N 1
ATOM 666 C CA . ALA A 1 88 ? -0.847 -9.245 0.260 1.00 98.06 88 ALA A CA 1
ATOM 667 C C . ALA A 1 88 ? -1.991 -8.226 0.166 1.00 98.06 88 ALA A C 1
ATOM 669 O O . ALA A 1 88 ? -3.069 -8.453 0.716 1.00 98.06 88 ALA A O 1
ATOM 670 N N . GLY A 1 89 ? -1.790 -7.119 -0.557 1.00 97.94 89 GLY A N 1
ATOM 671 C CA . GLY A 1 89 ? -2.861 -6.176 -0.878 1.00 97.94 89 GLY A CA 1
ATOM 672 C C . GLY A 1 89 ? -4.044 -6.868 -1.557 1.00 97.94 89 GLY A C 1
ATOM 673 O O . GLY A 1 89 ? -5.185 -6.730 -1.106 1.00 97.94 89 GLY A O 1
ATOM 674 N N . MET A 1 90 ? -3.768 -7.674 -2.587 1.00 98.06 90 MET A N 1
ATOM 675 C CA . MET A 1 90 ? -4.795 -8.445 -3.289 1.00 98.06 90 MET A CA 1
ATOM 676 C C . MET A 1 90 ? -5.426 -9.525 -2.400 1.00 98.06 90 MET A C 1
ATOM 678 O O . MET A 1 90 ? -6.650 -9.647 -2.372 1.00 98.06 90 MET A O 1
ATOM 682 N N . GLU A 1 91 ? -4.627 -10.273 -1.634 1.00 97.81 91 GLU A N 1
ATOM 683 C CA . GLU A 1 91 ? -5.118 -11.287 -0.689 1.00 97.81 91 GLU A CA 1
ATOM 684 C C . GLU A 1 91 ? -6.121 -10.672 0.303 1.00 97.81 91 GLU A C 1
ATOM 686 O O . GLU A 1 91 ? -7.221 -11.193 0.511 1.00 97.81 91 GLU A O 1
ATOM 691 N N . LEU A 1 92 ? -5.778 -9.518 0.881 1.00 96.75 92 LEU A N 1
ATOM 692 C CA . LEU A 1 92 ? -6.661 -8.783 1.782 1.00 96.75 92 LEU A CA 1
ATOM 693 C C . LEU A 1 92 ? -7.915 -8.286 1.052 1.00 96.75 92 LEU A C 1
ATOM 695 O O . LEU A 1 92 ? -9.007 -8.353 1.615 1.00 96.75 92 LEU A O 1
ATOM 699 N N . ALA A 1 93 ? -7.801 -7.822 -0.194 1.00 97.25 93 ALA A N 1
ATOM 700 C CA . ALA A 1 93 ? -8.951 -7.358 -0.969 1.00 97.25 93 ALA A CA 1
ATOM 701 C C . ALA A 1 93 ? -9.923 -8.490 -1.334 1.00 97.25 93 ALA A C 1
ATOM 703 O O . ALA A 1 93 ? -11.135 -8.254 -1.390 1.00 97.25 93 ALA A O 1
ATOM 704 N N . GLN A 1 94 ? -9.423 -9.710 -1.539 1.00 95.75 94 GLN A N 1
ATOM 705 C CA . GLN A 1 94 ? -10.253 -10.905 -1.702 1.00 95.75 94 GLN A CA 1
ATOM 706 C C . GLN A 1 94 ? -10.908 -11.308 -0.377 1.00 95.75 94 GLN A C 1
ATOM 708 O O . GLN A 1 94 ? -12.107 -11.583 -0.337 1.00 95.75 94 GLN A O 1
ATOM 713 N N . ARG A 1 95 ? -10.150 -11.276 0.728 1.00 95.19 95 ARG A N 1
ATOM 714 C CA . ARG A 1 95 ? -10.656 -11.584 2.076 1.00 95.19 95 ARG A CA 1
ATOM 715 C C . ARG A 1 95 ? -11.729 -10.596 2.546 1.00 95.19 95 ARG A C 1
ATOM 717 O O . ARG A 1 95 ? -12.656 -10.992 3.251 1.00 95.19 95 ARG A O 1
ATOM 724 N N . TYR A 1 96 ? -11.621 -9.326 2.159 1.00 95.12 96 TYR A N 1
ATOM 725 C CA . TYR A 1 96 ? -12.555 -8.258 2.515 1.00 95.12 96 TYR A CA 1
ATOM 726 C C . TYR A 1 96 ? -13.203 -7.666 1.254 1.00 95.12 96 TYR A C 1
ATOM 728 O O . TYR A 1 96 ? -12.807 -6.591 0.803 1.00 95.12 96 TYR A O 1
ATOM 736 N N . PRO A 1 97 ? -14.237 -8.312 0.684 1.00 93.56 97 PRO A N 1
ATOM 737 C CA . PRO A 1 97 ? -14.791 -7.943 -0.624 1.00 93.56 97 PRO A CA 1
ATOM 738 C C . PRO A 1 97 ? -15.454 -6.556 -0.668 1.00 93.56 97 PRO A C 1
ATOM 740 O O . PRO A 1 97 ? -15.663 -6.013 -1.747 1.00 93.56 97 PRO A O 1
ATOM 743 N N . LYS A 1 98 ? -15.773 -5.967 0.491 1.00 94.25 98 LYS A N 1
ATOM 744 C CA . LYS A 1 98 ? -16.317 -4.602 0.602 1.00 94.25 98 LYS A CA 1
ATOM 745 C C . LYS A 1 98 ? -15.241 -3.526 0.786 1.00 94.25 98 LYS A C 1
ATOM 747 O O . LYS A 1 98 ? -15.562 -2.346 0.698 1.00 94.25 98 LYS A O 1
ATOM 752 N N . ALA A 1 99 ? -13.993 -3.912 1.058 1.00 96.38 99 ALA A N 1
ATOM 753 C CA . ALA A 1 99 ? -12.914 -2.960 1.288 1.00 96.38 99 ALA A CA 1
ATOM 754 C C . ALA A 1 99 ? -12.484 -2.295 -0.026 1.00 96.38 99 ALA A C 1
ATOM 756 O O . ALA A 1 99 ? -12.373 -2.974 -1.055 1.00 96.38 99 ALA A O 1
ATOM 757 N N . LYS A 1 100 ? -12.191 -0.993 0.017 1.00 98.12 100 LYS A N 1
ATOM 758 C CA . LYS A 1 100 ? -11.442 -0.317 -1.053 1.00 98.12 100 LYS A CA 1
ATOM 759 C C . LYS A 1 100 ? -9.959 -0.684 -0.944 1.00 98.12 100 LYS A C 1
ATOM 761 O O . LYS A 1 100 ? -9.435 -0.794 0.163 1.00 98.12 100 LYS A O 1
ATOM 766 N N . LEU A 1 101 ? -9.283 -0.875 -2.069 1.00 98.56 101 LEU A N 1
ATOM 767 C CA . LEU A 1 101 ? -7.829 -0.996 -2.129 1.00 98.56 101 LEU A CA 1
ATOM 768 C C . LEU A 1 101 ? -7.280 0.325 -2.658 1.00 98.56 101 LEU A C 1
ATOM 770 O O . LEU A 1 101 ? -7.583 0.717 -3.776 1.00 98.56 101 LEU A O 1
ATOM 774 N N . LEU A 1 102 ? -6.491 1.013 -1.846 1.00 98.38 102 LEU A N 1
ATOM 775 C CA . LEU A 1 102 ? -5.786 2.233 -2.195 1.00 98.38 102 LEU A CA 1
ATOM 776 C C . LEU A 1 102 ? -4.318 1.891 -2.409 1.00 98.38 102 LEU A C 1
ATOM 778 O O . LEU A 1 102 ? -3.634 1.482 -1.475 1.00 98.38 102 LEU A O 1
ATOM 782 N N . PHE A 1 103 ? -3.821 2.074 -3.623 1.00 97.75 103 PHE A N 1
ATOM 783 C CA . PHE A 1 103 ? -2.400 1.967 -3.917 1.00 97.75 103 PHE A CA 1
ATOM 784 C C . PHE A 1 103 ? -1.787 3.370 -3.957 1.00 97.75 103 PHE A C 1
ATOM 786 O O . PHE A 1 103 ? -2.191 4.199 -4.770 1.00 97.75 103 PHE A O 1
ATOM 793 N N . SER A 1 104 ? -0.834 3.645 -3.065 1.00 94.38 104 SER A N 1
ATOM 794 C CA . SER A 1 104 ? -0.066 4.896 -3.040 1.00 94.38 104 SER A CA 1
ATOM 795 C C . SER A 1 104 ? 1.368 4.574 -3.433 1.00 94.38 104 SER A C 1
ATOM 797 O O . SER A 1 104 ? 2.187 4.141 -2.615 1.00 94.38 104 SER A O 1
ATOM 799 N N . GLY A 1 105 ? 1.619 4.708 -4.731 1.00 78.75 105 GLY A N 1
ATOM 800 C CA . GLY A 1 105 ? 2.896 4.469 -5.385 1.00 78.75 105 GLY A CA 1
ATOM 801 C C . GLY A 1 105 ? 3.294 5.750 -6.081 1.00 78.75 105 GLY A C 1
ATOM 802 O O . GLY A 1 105 ? 2.822 6.058 -7.172 1.00 78.75 105 GLY A O 1
ATOM 803 N N . GLY A 1 106 ? 4.103 6.528 -5.375 1.00 66.62 106 GLY A N 1
ATOM 804 C CA . GLY A 1 106 ? 4.621 7.789 -5.857 1.00 66.62 106 GLY A CA 1
ATOM 805 C C . GLY A 1 106 ? 5.609 7.659 -7.011 1.00 66.62 106 GLY A C 1
ATOM 806 O O . GLY A 1 106 ? 5.896 6.568 -7.501 1.00 66.62 106 GLY A O 1
ATOM 807 N N . VAL A 1 107 ? 6.222 8.782 -7.380 1.00 55.75 107 VAL A N 1
ATOM 808 C CA . VAL A 1 107 ? 7.353 8.821 -8.320 1.00 55.75 107 VAL A CA 1
ATOM 809 C C . VAL A 1 107 ? 8.603 8.251 -7.625 1.00 55.75 107 VAL A C 1
ATOM 811 O O . VAL A 1 107 ? 9.516 8.973 -7.241 1.00 55.75 107 VAL A O 1
ATOM 814 N N . ALA A 1 108 ? 8.620 6.939 -7.378 1.00 44.34 108 ALA A N 1
ATOM 815 C CA . ALA A 1 108 ? 9.815 6.200 -6.966 1.00 44.34 108 ALA A CA 1
ATOM 816 C C . ALA A 1 108 ? 10.777 5.977 -8.147 1.00 44.34 108 ALA A C 1
ATOM 818 O O . ALA A 1 108 ? 11.913 5.545 -7.948 1.00 44.34 108 ALA A O 1
ATOM 819 N N . ALA A 1 109 ? 10.342 6.313 -9.366 1.00 44.56 109 ALA A N 1
ATOM 820 C CA . ALA A 1 109 ? 11.225 6.504 -10.496 1.00 44.56 109 ALA A CA 1
ATOM 821 C C . ALA A 1 109 ? 12.130 7.706 -10.192 1.00 44.56 109 ALA A C 1
ATOM 823 O O . ALA A 1 109 ? 11.731 8.863 -10.280 1.00 44.56 109 ALA A O 1
ATOM 824 N N . LEU A 1 110 ? 13.379 7.430 -9.827 1.00 42.66 110 LEU A N 1
ATOM 825 C CA . LEU A 1 110 ? 14.438 8.442 -9.764 1.00 42.66 110 LEU A CA 1
ATOM 826 C C . LEU A 1 110 ? 14.675 9.125 -11.134 1.00 42.66 110 LEU A C 1
ATOM 828 O O . LEU A 1 110 ? 15.472 10.056 -11.206 1.00 42.66 110 LEU A O 1
ATOM 832 N N . LEU A 1 111 ? 14.013 8.662 -12.205 1.00 46.00 111 LEU A N 1
ATOM 833 C CA . LEU A 1 111 ? 14.184 9.071 -13.595 1.00 46.00 111 LEU A CA 1
ATOM 834 C C . LEU A 1 111 ? 12.819 9.360 -14.245 1.00 46.00 111 LEU A C 1
ATOM 836 O O . LEU A 1 111 ? 11.887 8.573 -14.119 1.00 46.00 111 LEU A O 1
ATOM 840 N N . GLU A 1 112 ? 12.720 10.476 -14.969 1.00 51.38 112 GLU A N 1
ATOM 841 C CA . GLU A 1 112 ? 11.480 11.015 -15.563 1.00 51.38 112 GLU A CA 1
ATOM 842 C C . GLU A 1 112 ? 10.879 10.166 -16.705 1.00 51.38 112 GLU A C 1
ATOM 844 O O . GLU A 1 112 ? 9.802 10.489 -17.196 1.00 51.38 112 GLU A O 1
ATOM 849 N N . GLU A 1 113 ? 11.538 9.085 -17.138 1.00 59.06 113 GLU A N 1
ATOM 850 C CA . GLU A 1 113 ? 11.134 8.322 -18.329 1.00 59.06 113 GLU A CA 1
ATOM 851 C C . GLU A 1 113 ? 10.377 7.009 -18.060 1.00 59.06 113 GLU A C 1
ATOM 853 O O . GLU A 1 113 ? 10.009 6.321 -19.014 1.00 59.06 113 GLU A O 1
ATOM 858 N N . ASP A 1 114 ? 10.182 6.605 -16.805 1.00 73.38 114 ASP A N 1
ATOM 859 C CA . ASP A 1 114 ? 9.516 5.335 -16.484 1.00 73.38 114 ASP A CA 1
ATOM 860 C C . ASP A 1 114 ? 7.987 5.479 -16.385 1.00 73.38 114 ASP A C 1
ATOM 862 O O . ASP A 1 114 ? 7.459 6.567 -16.151 1.00 73.38 114 ASP A O 1
ATOM 866 N N . ILE A 1 115 ? 7.258 4.367 -16.547 1.00 80.31 115 ILE A N 1
ATOM 867 C CA . ILE A 1 115 ? 5.802 4.363 -16.339 1.00 80.31 115 ILE A CA 1
ATOM 868 C C . ILE A 1 115 ? 5.467 4.621 -14.859 1.00 80.31 115 ILE A C 1
ATOM 870 O O . ILE A 1 115 ? 6.199 4.152 -13.978 1.00 80.31 115 ILE A O 1
ATOM 874 N N . PRO A 1 116 ? 4.361 5.319 -14.545 1.00 86.69 116 PRO A N 1
ATOM 875 C CA . PRO A 1 116 ? 3.908 5.479 -13.170 1.00 86.69 116 PRO A CA 1
ATOM 876 C C . PRO A 1 116 ? 3.620 4.131 -12.505 1.00 86.69 116 PRO A C 1
ATOM 878 O O . PRO A 1 116 ? 2.957 3.262 -13.074 1.00 86.69 116 PRO A O 1
ATOM 881 N N . GLU A 1 117 ? 4.042 3.973 -11.250 1.00 89.31 117 GLU A N 1
ATOM 882 C CA . GLU A 1 117 ? 3.790 2.742 -10.493 1.00 89.31 117 GLU A CA 1
ATOM 883 C C . GLU A 1 117 ? 2.284 2.458 -10.342 1.00 89.31 117 GLU A C 1
ATOM 885 O O . GLU A 1 117 ? 1.857 1.305 -10.308 1.00 89.31 117 GLU A O 1
ATOM 890 N N . THR A 1 118 ? 1.458 3.507 -10.312 1.00 92.50 118 THR A N 1
ATOM 891 C CA . THR A 1 118 ? -0.004 3.393 -10.286 1.00 92.50 118 THR A CA 1
ATOM 892 C C . THR A 1 118 ? -0.586 2.727 -11.526 1.00 92.50 118 THR A C 1
ATOM 894 O O . THR A 1 118 ? -1.559 1.993 -11.387 1.00 92.50 118 THR A O 1
ATOM 897 N N . GLU A 1 119 ? -0.009 2.938 -12.713 1.00 91.56 119 GLU A N 1
ATOM 898 C CA . GLU A 1 119 ? -0.475 2.284 -13.945 1.00 91.56 119 GLU A CA 1
ATOM 899 C C . GLU A 1 119 ? -0.159 0.786 -13.908 1.00 91.56 119 GLU A C 1
ATOM 901 O O . GLU A 1 119 ? -1.022 -0.049 -14.191 1.00 91.56 119 GLU A O 1
ATOM 906 N N . ALA A 1 120 ? 1.051 0.433 -13.463 1.00 92.56 120 ALA A N 1
ATOM 907 C CA . ALA A 1 120 ? 1.448 -0.958 -13.268 1.00 92.56 120 ALA A CA 1
ATOM 908 C C . ALA A 1 120 ? 0.562 -1.654 -12.217 1.00 92.56 120 ALA A C 1
ATOM 910 O O . ALA A 1 120 ? 0.067 -2.764 -12.441 1.00 92.56 120 ALA A O 1
ATOM 911 N N . ALA A 1 121 ? 0.292 -0.981 -11.095 1.00 94.69 121 ALA A N 1
ATOM 912 C CA . ALA A 1 121 ? -0.601 -1.472 -10.051 1.00 94.69 121 ALA A CA 1
ATOM 913 C C . ALA A 1 121 ? -2.040 -1.646 -10.542 1.00 94.69 121 ALA A C 1
ATOM 915 O O . ALA A 1 121 ? -2.672 -2.657 -10.236 1.00 94.69 121 ALA A O 1
ATOM 916 N N . GLU A 1 122 ? -2.554 -0.700 -11.324 1.00 95.44 122 GLU A N 1
ATOM 917 C CA . GLU A 1 122 ? -3.881 -0.796 -11.918 1.00 95.44 122 GLU A CA 1
ATOM 918 C C . GLU A 1 122 ? -4.001 -2.002 -12.845 1.00 95.44 122 GLU A C 1
ATOM 920 O O . GLU A 1 122 ? -4.916 -2.813 -12.674 1.00 95.44 122 GLU A O 1
ATOM 925 N N . ALA A 1 123 ? -3.055 -2.157 -13.773 1.00 94.38 123 ALA A N 1
ATOM 926 C CA . ALA A 1 123 ? -3.011 -3.300 -14.673 1.00 94.38 123 ALA A CA 1
ATOM 927 C C . ALA A 1 123 ? -2.932 -4.624 -13.894 1.00 94.38 123 ALA A C 1
ATOM 929 O O . ALA A 1 123 ? -3.673 -5.561 -14.198 1.00 94.38 123 ALA A O 1
ATOM 930 N N . LEU A 1 124 ? -2.099 -4.683 -12.845 1.00 96.12 124 LEU A N 1
ATOM 931 C CA . LEU A 1 124 ? -1.951 -5.874 -12.009 1.00 96.12 124 LEU A CA 1
ATOM 932 C C . LEU A 1 124 ? -3.261 -6.218 -11.292 1.00 96.12 124 LEU A C 1
ATOM 934 O O . LEU A 1 124 ? -3.783 -7.317 -11.459 1.00 96.12 124 LEU A O 1
ATOM 938 N N . TYR A 1 125 ? -3.813 -5.300 -10.496 1.00 97.94 125 TYR A N 1
ATOM 939 C CA . TYR A 1 125 ? -4.986 -5.599 -9.674 1.00 97.94 125 TYR A CA 1
ATOM 940 C C . TYR A 1 125 ? -6.233 -5.877 -10.511 1.00 97.94 125 TYR A C 1
ATOM 942 O O . TYR A 1 125 ? -7.003 -6.775 -10.168 1.00 97.94 125 TYR A O 1
ATOM 950 N N . ARG A 1 126 ? -6.423 -5.162 -11.628 1.00 96.38 126 ARG A N 1
ATOM 951 C CA . ARG A 1 126 ? -7.518 -5.452 -12.565 1.00 96.38 126 ARG A CA 1
ATOM 952 C C . ARG A 1 126 ? -7.342 -6.815 -13.224 1.00 96.38 126 ARG A C 1
ATOM 954 O O . ARG A 1 126 ? -8.307 -7.572 -13.284 1.00 96.38 126 ARG A O 1
ATOM 961 N N . GLY A 1 127 ? -6.124 -7.154 -13.654 1.00 96.44 127 GLY A N 1
ATOM 962 C CA . GLY A 1 127 ? -5.804 -8.476 -14.203 1.00 96.44 127 GLY A CA 1
ATOM 963 C C . GLY A 1 127 ? -6.047 -9.613 -13.206 1.00 96.44 127 GLY A C 1
ATOM 964 O O . GLY A 1 127 ? -6.450 -10.704 -13.598 1.00 96.44 127 GLY A O 1
ATOM 965 N N . LEU A 1 128 ? -5.891 -9.338 -11.907 1.00 96.94 128 LEU A N 1
ATOM 966 C CA . LEU A 1 128 ? -6.210 -10.262 -10.813 1.00 96.94 128 LEU A CA 1
ATOM 967 C C . LEU A 1 128 ? -7.697 -10.255 -10.401 1.00 96.94 128 LEU A C 1
ATOM 969 O O . LEU A 1 128 ? -8.076 -10.956 -9.462 1.00 96.94 128 LEU A O 1
ATOM 973 N N . GLY A 1 129 ? -8.550 -9.488 -11.086 1.00 97.50 129 GLY A N 1
ATOM 974 C CA . GLY A 1 129 ? -9.999 -9.478 -10.878 1.00 97.50 129 GLY A CA 1
ATOM 975 C C . GLY A 1 129 ? -10.503 -8.517 -9.797 1.00 97.50 129 GLY A C 1
ATOM 976 O O . GLY A 1 129 ? -11.634 -8.668 -9.329 1.00 97.50 129 GLY A O 1
ATOM 977 N N . LEU A 1 130 ? -9.710 -7.526 -9.372 1.00 98.06 130 LEU A N 1
ATOM 978 C CA . LEU A 1 130 ? -10.208 -6.468 -8.491 1.00 98.06 130 LEU A CA 1
ATOM 979 C C . LEU A 1 130 ? -11.195 -5.569 -9.251 1.00 98.06 130 LEU A C 1
ATOM 981 O O . LEU A 1 130 ? -10.882 -5.047 -10.322 1.00 98.06 130 LEU A O 1
ATOM 985 N N . ALA A 1 131 ? -12.380 -5.356 -8.675 1.00 97.38 131 ALA A N 1
ATOM 986 C CA . ALA A 1 131 ? -13.388 -4.493 -9.279 1.00 97.38 131 ALA A CA 1
ATOM 987 C C . ALA A 1 131 ? -12.868 -3.040 -9.414 1.00 97.38 131 ALA A C 1
ATOM 989 O O . ALA A 1 131 ? -12.309 -2.513 -8.446 1.00 97.38 131 ALA A O 1
ATOM 990 N N . PRO A 1 132 ? -13.062 -2.373 -10.569 1.00 95.19 132 PRO A N 1
ATOM 991 C CA . PRO A 1 132 ? -12.515 -1.038 -10.837 1.00 95.19 132 PRO A CA 1
ATOM 992 C C . PRO A 1 132 ? -12.905 0.021 -9.808 1.00 95.19 132 PRO A C 1
ATOM 994 O O . PRO A 1 132 ? -12.089 0.844 -9.414 1.00 95.19 132 PRO A O 1
ATOM 997 N N . ASP A 1 133 ? -14.151 -0.017 -9.342 1.00 96.81 133 ASP A N 1
ATOM 998 C CA . ASP A 1 133 ? -14.684 0.928 -8.365 1.00 96.81 133 ASP A CA 1
ATOM 999 C C . ASP A 1 133 ? -14.045 0.752 -6.981 1.00 96.81 133 ASP A C 1
ATOM 1001 O O . ASP A 1 133 ? -14.136 1.647 -6.139 1.00 96.81 133 ASP A O 1
ATOM 1005 N N . ARG A 1 134 ? -13.417 -0.400 -6.715 1.00 97.62 134 ARG A N 1
ATOM 1006 C CA . ARG A 1 134 ? -12.732 -0.686 -5.453 1.00 97.62 134 ARG A CA 1
ATOM 1007 C C . ARG A 1 134 ? -11.299 -0.176 -5.414 1.00 97.62 134 ARG A C 1
ATOM 1009 O O . ARG A 1 134 ? -10.759 -0.104 -4.313 1.00 97.62 134 ARG A O 1
ATOM 1016 N N . LEU A 1 135 ? -10.700 0.154 -6.555 1.00 98.25 135 LEU A N 1
ATOM 1017 C CA . LEU A 1 135 ? -9.311 0.584 -6.644 1.00 98.25 135 LEU A CA 1
ATOM 1018 C C . LEU A 1 135 ? -9.207 2.114 -6.592 1.00 98.25 135 LEU A C 1
ATOM 1020 O O . LEU A 1 135 ? -9.822 2.817 -7.388 1.00 98.25 135 LEU A O 1
ATOM 1024 N N . LEU A 1 136 ? -8.403 2.624 -5.663 1.00 98.00 136 LEU A N 1
ATOM 1025 C CA . LEU A 1 136 ? -8.012 4.028 -5.563 1.00 98.00 136 LEU A CA 1
ATOM 1026 C C . LEU A 1 136 ? -6.507 4.126 -5.826 1.00 98.00 136 LEU A C 1
ATOM 1028 O O . LEU A 1 136 ? -5.740 3.309 -5.317 1.00 98.00 136 LEU A O 1
ATOM 1032 N N . LEU A 1 137 ? -6.077 5.120 -6.600 1.00 96.62 137 LEU A N 1
ATOM 1033 C CA . LEU A 1 137 ? -4.679 5.280 -7.003 1.00 96.62 137 LEU A CA 1
ATOM 1034 C C . LEU A 1 137 ? -4.169 6.662 -6.602 1.00 96.62 137 LEU A C 1
ATOM 1036 O O . LEU A 1 137 ? -4.777 7.678 -6.934 1.00 96.62 137 LEU A O 1
ATOM 1040 N N . ASP A 1 138 ? -3.032 6.692 -5.915 1.00 94.69 138 ASP A N 1
ATOM 1041 C CA . ASP A 1 138 ? -2.268 7.905 -5.643 1.00 94.69 138 ASP A CA 1
ATOM 1042 C C . ASP A 1 138 ? -0.899 7.826 -6.320 1.00 94.69 138 ASP A C 1
ATOM 1044 O O . ASP A 1 138 ? -0.012 7.111 -5.855 1.00 94.69 138 ASP A O 1
ATOM 1048 N N . GLY A 1 139 ? -0.748 8.583 -7.409 1.00 89.94 139 GLY A N 1
ATOM 1049 C CA . GLY A 1 139 ? 0.510 8.739 -8.148 1.00 89.94 139 GLY A CA 1
ATOM 1050 C C . GLY A 1 139 ? 1.225 10.064 -7.871 1.00 89.94 139 GLY A C 1
ATOM 1051 O O . GLY A 1 139 ? 2.187 10.397 -8.555 1.00 89.94 139 GLY A O 1
ATOM 1052 N N . ARG A 1 140 ? 0.737 10.869 -6.912 1.00 88.19 140 ARG A N 1
ATOM 1053 C CA . ARG A 1 140 ? 1.250 12.231 -6.660 1.00 88.19 140 ARG A CA 1
ATOM 1054 C C . ARG A 1 140 ? 2.350 12.262 -5.610 1.00 88.19 140 ARG A C 1
ATOM 1056 O O . ARG A 1 140 ? 3.158 13.190 -5.603 1.00 88.19 140 ARG A O 1
ATOM 1063 N N . ALA A 1 141 ? 2.334 11.309 -4.684 1.00 87.12 141 ALA A N 1
ATOM 1064 C CA . ALA A 1 141 ? 3.278 11.286 -3.585 1.00 87.12 141 ALA A CA 1
ATOM 1065 C C . ALA A 1 141 ? 4.724 11.117 -4.075 1.00 87.12 141 ALA A C 1
ATOM 1067 O O . ALA A 1 141 ? 4.996 10.487 -5.091 1.00 87.12 141 ALA A O 1
ATOM 1068 N N . ARG A 1 142 ? 5.681 11.695 -3.353 1.00 84.62 142 ARG A N 1
ATOM 1069 C CA . ARG A 1 142 ? 7.124 11.562 -3.637 1.00 84.62 142 ARG A CA 1
ATOM 1070 C C . ARG A 1 142 ? 7.908 11.073 -2.434 1.00 84.62 142 ARG A C 1
ATOM 1072 O O . ARG A 1 142 ? 9.080 10.725 -2.534 1.00 84.62 142 ARG A O 1
ATOM 1079 N N . ASP A 1 143 ? 7.263 11.052 -1.278 1.00 87.56 143 ASP A N 1
ATOM 1080 C CA . ASP A 1 143 ? 7.800 10.482 -0.065 1.00 87.56 143 ASP A CA 1
ATOM 1081 C C . ASP A 1 143 ? 6.683 9.856 0.772 1.00 87.56 143 ASP A C 1
ATOM 1083 O O . ASP A 1 143 ? 5.491 9.935 0.478 1.00 87.56 143 ASP A O 1
ATOM 1087 N N . THR A 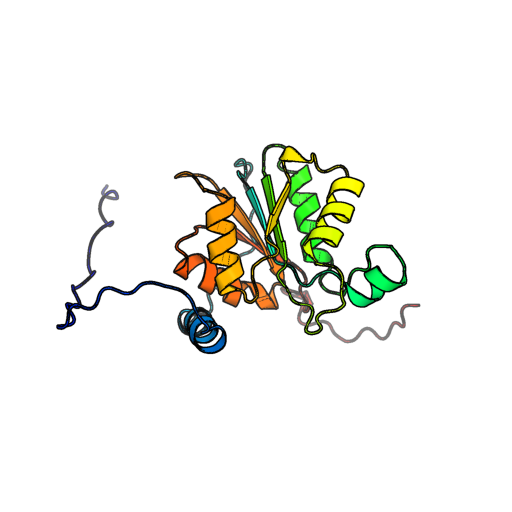1 144 ? 7.081 9.189 1.846 1.00 87.56 144 THR A N 1
ATOM 1088 C CA . THR A 1 144 ? 6.146 8.438 2.686 1.00 87.56 144 THR A CA 1
ATOM 1089 C C . THR A 1 144 ? 5.262 9.323 3.561 1.00 87.56 144 THR A C 1
ATOM 1091 O O . THR A 1 144 ? 4.233 8.848 4.036 1.00 87.56 144 THR A O 1
ATOM 1094 N N . PHE A 1 145 ? 5.621 10.592 3.771 1.00 91.75 145 PHE A N 1
ATOM 1095 C CA . PHE A 1 145 ? 4.721 11.532 4.430 1.00 91.75 145 PHE A CA 1
ATOM 1096 C C . PHE A 1 145 ? 3.612 11.968 3.468 1.00 91.75 145 PHE A C 1
ATOM 1098 O O . PHE A 1 145 ? 2.441 11.919 3.839 1.00 91.75 145 PHE A O 1
ATOM 1105 N N . GLU A 1 146 ? 3.963 12.302 2.225 1.00 93.88 146 GLU A N 1
ATOM 1106 C CA . GLU A 1 146 ? 2.995 12.593 1.164 1.00 93.88 146 GLU A CA 1
ATOM 1107 C C . GLU A 1 146 ? 2.062 11.395 0.912 1.00 93.88 146 GLU A C 1
ATOM 1109 O O . GLU A 1 146 ? 0.850 11.600 0.866 1.00 93.88 146 GLU A O 1
ATOM 1114 N N . ASN A 1 147 ? 2.579 10.154 0.904 1.00 94.25 147 ASN A N 1
ATOM 1115 C CA . ASN A 1 147 ? 1.740 8.945 0.828 1.00 94.25 147 ASN A CA 1
ATOM 1116 C C . ASN A 1 147 ? 0.646 8.947 1.910 1.00 94.25 147 ASN A C 1
ATOM 1118 O O . ASN A 1 147 ? -0.510 8.656 1.631 1.00 94.25 147 ASN A O 1
ATOM 1122 N N . ALA A 1 148 ? 0.996 9.266 3.161 1.00 95.75 148 ALA A N 1
ATOM 1123 C CA . ALA A 1 148 ? 0.043 9.252 4.270 1.00 95.75 148 ALA A CA 1
ATOM 1124 C C . ALA A 1 148 ? -1.030 10.344 4.139 1.00 95.75 148 ALA A C 1
ATOM 1126 O O . ALA A 1 148 ? -2.207 10.100 4.412 1.00 95.75 148 ALA A O 1
ATOM 1127 N N . VAL A 1 149 ? -0.627 11.544 3.711 1.00 96.88 149 VAL A N 1
ATOM 1128 C CA . VAL A 1 149 ? -1.532 12.684 3.518 1.00 96.88 149 VAL A CA 1
ATOM 1129 C C . VAL A 1 149 ? -2.500 12.419 2.367 1.00 96.88 149 VAL A C 1
ATOM 1131 O O . VAL A 1 149 ? -3.711 12.532 2.551 1.00 96.88 149 VAL A O 1
ATOM 1134 N N . PHE A 1 150 ? -1.989 12.018 1.203 1.00 96.94 150 PHE A N 1
ATOM 1135 C CA . PHE A 1 150 ? -2.818 11.778 0.023 1.00 96.94 150 PHE A CA 1
ATOM 1136 C C . PHE A 1 150 ? -3.655 10.508 0.151 1.00 96.94 150 PHE A C 1
ATOM 1138 O O . PHE A 1 150 ? -4.806 10.501 -0.284 1.00 96.94 150 PHE A O 1
ATOM 1145 N N . ALA A 1 151 ? -3.152 9.470 0.829 1.00 96.88 151 ALA A N 1
ATOM 1146 C CA . ALA A 1 151 ? -3.972 8.313 1.165 1.00 96.88 151 ALA A CA 1
ATOM 1147 C C . ALA A 1 151 ? -5.177 8.721 2.020 1.00 96.88 151 ALA A C 1
ATOM 1149 O O . ALA A 1 151 ? -6.285 8.286 1.731 1.00 96.88 151 ALA A O 1
ATOM 1150 N N . LYS A 1 152 ? -4.998 9.582 3.032 1.00 97.56 152 LYS A N 1
ATOM 1151 C CA . LYS A 1 152 ? -6.112 10.085 3.855 1.00 97.56 152 LYS A CA 1
ATOM 1152 C C . LYS A 1 152 ? -7.111 10.905 3.036 1.00 97.56 152 LYS A C 1
ATOM 1154 O O . LYS A 1 152 ? -8.316 10.740 3.210 1.00 97.56 152 LYS A O 1
ATOM 1159 N N . GLU A 1 153 ? -6.611 11.773 2.157 1.00 97.56 153 GLU A N 1
ATOM 1160 C CA . GLU A 1 153 ? -7.422 12.610 1.262 1.00 97.56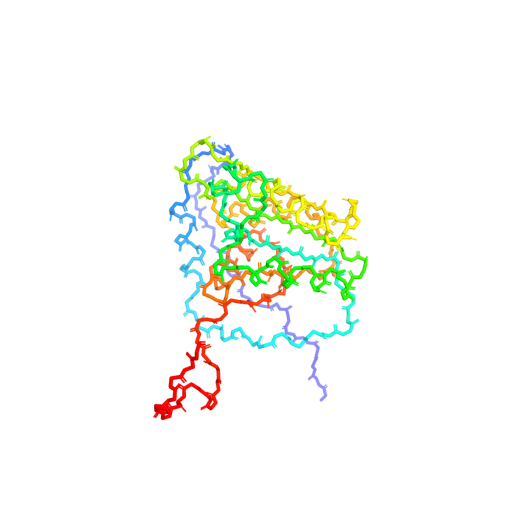 153 GLU A CA 1
ATOM 1161 C C . GLU A 1 153 ? -8.317 11.770 0.342 1.00 97.56 153 GLU A C 1
ATOM 1163 O O . GLU A 1 153 ? -9.504 12.063 0.211 1.00 97.56 153 GLU A O 1
ATOM 1168 N N . LEU A 1 154 ? -7.769 10.709 -0.256 1.00 97.12 154 LEU A N 1
ATOM 1169 C CA . LEU A 1 154 ? -8.507 9.811 -1.147 1.00 97.12 154 LEU A CA 1
ATOM 1170 C C . LEU A 1 154 ? -9.418 8.842 -0.388 1.00 97.12 154 LEU A C 1
ATOM 1172 O O . LEU A 1 154 ? -10.525 8.557 -0.837 1.00 97.12 154 LEU A O 1
ATOM 1176 N N . ALA A 1 155 ? -8.954 8.324 0.750 1.00 96.94 155 ALA A N 1
ATOM 1177 C CA . ALA A 1 155 ? -9.696 7.369 1.565 1.00 96.94 155 ALA A CA 1
ATOM 1178 C C . ALA A 1 155 ? -10.933 7.990 2.223 1.00 96.94 155 ALA A C 1
ATOM 1180 O O . ALA A 1 155 ? -11.927 7.292 2.405 1.00 96.94 155 ALA A O 1
ATOM 1181 N N . GLN A 1 156 ? -10.855 9.274 2.600 1.00 96.75 156 GLN A N 1
ATOM 1182 C CA . GLN A 1 156 ? -11.890 9.993 3.353 1.00 96.75 156 GLN A CA 1
ATOM 1183 C C . GLN A 1 156 ? -12.462 9.148 4.510 1.00 96.75 156 GLN A C 1
ATOM 1185 O O . GLN A 1 156 ? -13.675 8.918 4.570 1.00 96.75 156 GLN A O 1
ATOM 1190 N N . PRO A 1 157 ? -11.598 8.641 5.415 1.00 95.38 157 PRO A N 1
ATOM 1191 C CA . PRO A 1 157 ? -11.998 7.659 6.412 1.00 95.38 157 PRO A CA 1
ATOM 1192 C C . PRO A 1 157 ? -13.054 8.239 7.354 1.00 95.38 157 PRO A C 1
ATOM 1194 O O . PRO A 1 157 ? -12.893 9.339 7.893 1.00 95.38 157 PRO A O 1
ATOM 1197 N N . LYS A 1 158 ? -14.128 7.483 7.586 1.00 94.19 158 LYS A N 1
ATOM 1198 C CA . LYS A 1 158 ? -15.163 7.860 8.557 1.00 94.19 158 LYS A CA 1
ATOM 1199 C C . LYS A 1 158 ? -14.776 7.395 9.966 1.00 94.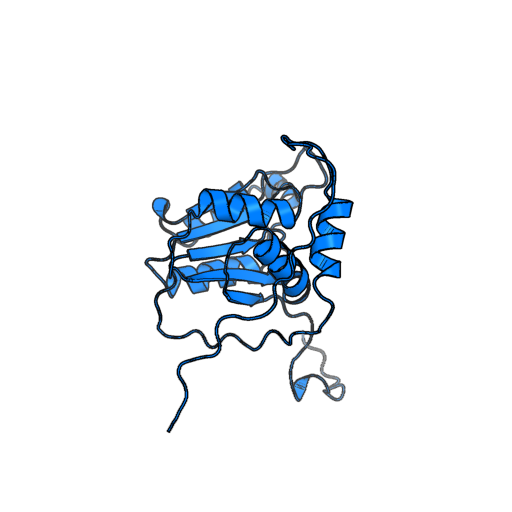19 158 LYS A C 1
ATOM 1201 O O . LYS A 1 158 ? -14.061 6.399 10.111 1.00 94.19 158 LYS A O 1
ATOM 1206 N N . PRO A 1 159 ? -15.264 8.063 11.028 1.00 91.75 159 PRO A N 1
ATOM 1207 C CA . PRO A 1 159 ? -15.058 7.594 12.394 1.00 91.75 159 PRO A CA 1
ATOM 1208 C C . PRO A 1 159 ? -15.486 6.129 12.563 1.00 91.75 159 PRO A C 1
ATOM 1210 O O . PRO A 1 159 ? -16.585 5.746 12.168 1.00 91.75 159 PRO A O 1
ATOM 1213 N N . GLY A 1 160 ? -14.606 5.314 13.148 1.00 88.75 160 GLY A N 1
ATOM 1214 C CA . GLY A 1 160 ? -14.835 3.882 13.368 1.00 88.75 160 GLY A CA 1
ATOM 1215 C C . GLY A 1 160 ? -14.482 2.972 12.186 1.00 88.75 160 GLY A C 1
ATOM 1216 O O . GLY A 1 160 ? -14.519 1.751 12.346 1.00 88.75 160 GLY A O 1
ATOM 1217 N N . GLU A 1 161 ? -14.109 3.520 11.027 1.00 93.00 161 GLU A N 1
ATOM 1218 C CA . GLU A 1 161 ? -13.611 2.711 9.916 1.00 93.00 161 GLU A CA 1
ATOM 1219 C C . GLU A 1 161 ? -12.209 2.173 10.182 1.00 93.00 161 GLU A C 1
ATOM 1221 O O . GLU A 1 161 ? -11.349 2.852 10.741 1.00 93.00 161 GLU A O 1
ATOM 1226 N N . VAL A 1 162 ? -11.964 0.945 9.728 1.00 93.75 162 VAL A N 1
ATOM 1227 C CA . VAL A 1 162 ? -10.677 0.280 9.913 1.00 93.75 162 VAL A CA 1
ATOM 1228 C C . VAL A 1 162 ? -9.943 0.178 8.585 1.00 93.75 162 VAL A C 1
ATOM 1230 O O . VAL A 1 162 ? -10.371 -0.547 7.681 1.00 93.75 162 VAL A O 1
ATOM 1233 N N . TRP A 1 163 ? -8.809 0.870 8.510 1.00 97.12 163 TRP A N 1
ATOM 1234 C CA . TRP A 1 163 ? -7.919 0.898 7.355 1.00 97.12 163 TRP A CA 1
ATOM 1235 C C . TRP A 1 163 ? -6.636 0.123 7.646 1.00 97.12 163 TRP A C 1
ATOM 1237 O O . TRP A 1 163 ? -5.989 0.335 8.669 1.00 97.12 163 TRP A O 1
ATOM 1247 N N . VAL A 1 164 ? -6.276 -0.812 6.769 1.00 97.88 164 VAL A N 1
ATOM 1248 C CA . VAL A 1 164 ? -5.080 -1.653 6.919 1.00 97.88 164 VAL A CA 1
ATOM 1249 C C . VAL A 1 164 ? -3.946 -1.068 6.089 1.00 97.88 164 VAL A C 1
ATOM 1251 O O . VAL A 1 164 ? -4.134 -0.843 4.904 1.00 97.88 164 VAL A O 1
ATOM 1254 N N . LEU A 1 165 ? -2.773 -0.843 6.677 1.00 98.12 165 LEU A N 1
ATOM 1255 C CA . LEU A 1 165 ? -1.596 -0.330 5.974 1.00 98.12 165 LEU A CA 1
ATOM 1256 C C . LEU A 1 165 ? -0.630 -1.469 5.648 1.00 98.12 165 LEU A C 1
ATOM 1258 O O . LEU A 1 165 ? -0.069 -2.068 6.558 1.00 98.12 165 LEU A O 1
ATOM 1262 N N . VAL A 1 166 ? -0.390 -1.724 4.368 1.00 98.19 166 VAL A N 1
ATOM 1263 C CA . VAL A 1 166 ? 0.520 -2.745 3.846 1.00 98.19 166 VAL A CA 1
ATOM 1264 C C . VAL A 1 166 ? 1.789 -2.081 3.313 1.00 98.19 166 VAL A C 1
ATOM 1266 O O . VAL A 1 166 ? 1.755 -1.224 2.428 1.00 98.19 166 VAL A O 1
ATOM 1269 N N . THR A 1 167 ? 2.935 -2.485 3.854 1.00 96.25 167 THR A N 1
ATOM 1270 C CA . THR A 1 167 ? 4.273 -2.160 3.335 1.00 96.25 167 THR A CA 1
ATOM 1271 C C . THR A 1 167 ? 5.285 -3.174 3.879 1.00 96.25 167 THR A C 1
ATOM 1273 O O . THR A 1 167 ? 4.923 -4.016 4.705 1.00 96.25 167 THR A O 1
ATOM 1276 N N . SER A 1 168 ? 6.547 -3.120 3.443 1.00 94.12 168 SER A N 1
ATOM 1277 C CA . SER A 1 168 ? 7.566 -4.035 3.967 1.00 94.12 168 SER A CA 1
ATOM 1278 C C . SER A 1 168 ? 7.770 -3.844 5.471 1.00 94.12 168 SER A C 1
ATOM 1280 O O . SER A 1 168 ? 7.660 -2.735 6.001 1.00 94.12 168 SER A O 1
ATOM 1282 N N . ALA A 1 169 ? 8.124 -4.916 6.171 1.00 95.00 169 ALA A N 1
ATOM 1283 C CA . ALA A 1 169 ? 8.356 -4.919 7.606 1.00 95.00 169 ALA A CA 1
ATOM 1284 C C . ALA A 1 169 ? 9.451 -3.916 7.996 1.00 95.00 169 ALA A C 1
ATOM 1286 O O . ALA A 1 169 ? 9.322 -3.215 8.998 1.00 95.00 169 ALA A O 1
ATOM 1287 N N . SER A 1 170 ? 10.481 -3.777 7.154 1.00 91.38 170 SER A N 1
ATOM 1288 C CA . SER A 1 170 ? 11.547 -2.783 7.308 1.00 91.38 170 SER A CA 1
ATOM 1289 C C . SER A 1 170 ? 11.061 -1.336 7.148 1.00 91.38 170 SER A C 1
ATOM 1291 O O . SER A 1 170 ? 11.596 -0.431 7.788 1.00 91.38 170 SER A O 1
ATOM 1293 N N . HIS A 1 171 ? 10.037 -1.088 6.325 1.00 93.12 171 HIS A N 1
ATOM 1294 C CA . HIS A 1 171 ? 9.474 0.248 6.100 1.00 93.12 171 HIS A CA 1
ATOM 1295 C C . HIS A 1 171 ? 8.341 0.603 7.066 1.00 93.12 171 HIS A C 1
ATOM 1297 O O . HIS A 1 171 ? 8.057 1.790 7.261 1.00 93.12 171 HIS A O 1
ATOM 1303 N N . MET A 1 172 ? 7.713 -0.396 7.685 1.00 95.88 172 MET A N 1
ATOM 1304 C CA . MET A 1 172 ? 6.515 -0.214 8.498 1.00 95.88 172 MET A CA 1
ATOM 1305 C C . MET A 1 172 ? 6.679 0.810 9.636 1.00 95.88 172 MET A C 1
ATOM 1307 O O . MET A 1 172 ? 5.806 1.670 9.754 1.00 95.88 172 MET A O 1
ATOM 1311 N N . PRO A 1 173 ? 7.773 0.834 10.431 1.00 95.31 173 PRO A N 1
ATOM 1312 C CA . PRO A 1 173 ? 7.917 1.822 11.507 1.00 95.31 173 PRO A CA 1
ATOM 1313 C C . PRO A 1 173 ? 7.860 3.273 11.009 1.00 95.31 173 PRO A C 1
ATOM 1315 O O . PRO A 1 173 ? 7.179 4.119 11.589 1.00 95.31 173 PRO A O 1
ATOM 1318 N N . ARG A 1 174 ? 8.527 3.552 9.882 1.00 94.50 174 ARG A N 1
ATOM 1319 C CA . ARG A 1 174 ? 8.538 4.877 9.247 1.00 94.50 174 ARG A CA 1
ATOM 1320 C C . ARG A 1 174 ? 7.161 5.244 8.700 1.00 94.50 174 ARG A C 1
ATOM 1322 O O . ARG A 1 174 ? 6.722 6.378 8.885 1.00 94.50 174 ARG A O 1
ATOM 1329 N N . ALA A 1 175 ? 6.484 4.292 8.059 1.00 94.88 175 ALA A N 1
ATOM 1330 C CA . ALA A 1 175 ? 5.146 4.494 7.519 1.00 94.88 175 ALA A CA 1
ATOM 1331 C C . ALA A 1 175 ? 4.134 4.795 8.635 1.00 94.88 175 ALA A C 1
ATOM 1333 O O . ALA A 1 175 ? 3.482 5.834 8.590 1.00 94.88 175 ALA A O 1
ATOM 1334 N N . VAL A 1 176 ? 4.085 3.977 9.692 1.00 97.31 176 VAL A N 1
ATOM 1335 C CA . VAL A 1 176 ? 3.235 4.213 10.875 1.00 97.31 176 VAL A CA 1
ATOM 1336 C C . VAL A 1 176 ? 3.492 5.597 11.477 1.00 97.31 176 VAL A C 1
ATOM 1338 O O . VAL A 1 176 ? 2.545 6.325 11.775 1.00 97.31 176 VAL A O 1
ATOM 1341 N N . GLY A 1 177 ? 4.763 5.995 11.609 1.00 94.62 177 GLY A N 1
ATOM 1342 C CA . GLY A 1 177 ? 5.135 7.329 12.078 1.00 94.62 177 GLY A CA 1
ATOM 1343 C C . GLY A 1 177 ? 4.511 8.447 11.239 1.00 94.62 177 GLY A C 1
ATOM 1344 O O . GLY A 1 177 ? 3.937 9.380 11.800 1.00 94.62 177 GLY A O 1
ATOM 1345 N N . CYS A 1 178 ? 4.563 8.337 9.910 1.00 96.25 178 CYS A N 1
ATOM 1346 C CA . CYS A 1 178 ? 3.970 9.328 9.013 1.00 96.25 178 CYS A CA 1
ATOM 1347 C C . CYS A 1 178 ? 2.431 9.317 9.018 1.00 96.25 178 CYS A C 1
ATOM 1349 O O . CYS A 1 178 ? 1.834 10.391 9.080 1.00 96.25 178 CYS A O 1
ATOM 1351 N N . PHE A 1 179 ? 1.784 8.146 9.032 1.00 96.38 179 PHE A N 1
ATOM 1352 C CA . PHE A 1 179 ? 0.318 8.032 9.123 1.00 96.38 179 PHE A CA 1
ATOM 1353 C C . PHE A 1 179 ? -0.230 8.637 10.418 1.00 96.38 179 PHE A C 1
ATOM 1355 O O . PHE A 1 179 ? -1.208 9.386 10.391 1.00 96.38 179 PHE A O 1
ATOM 1362 N N . ARG A 1 180 ? 0.471 8.429 11.539 1.00 96.19 180 ARG A N 1
ATOM 1363 C CA . ARG A 1 180 ? 0.134 9.062 12.818 1.00 96.19 180 ARG A CA 1
ATOM 1364 C C . ARG A 1 180 ? 0.238 10.587 12.755 1.00 96.19 180 ARG A C 1
ATOM 1366 O O . ARG A 1 180 ? -0.661 11.271 13.229 1.00 96.19 180 ARG A O 1
ATOM 1373 N N . VAL A 1 181 ? 1.299 11.135 12.155 1.00 96.31 181 VAL A N 1
ATOM 1374 C CA . VAL A 1 181 ? 1.456 12.597 12.000 1.00 96.31 181 VAL A CA 1
ATOM 1375 C C . VAL A 1 181 ? 0.398 13.183 11.056 1.00 96.31 181 VAL A C 1
ATOM 1377 O O . VAL A 1 181 ? -0.083 14.285 11.298 1.00 96.31 181 VAL A O 1
ATOM 1380 N N . ALA A 1 182 ? -0.012 12.448 10.018 1.00 95.88 182 ALA A N 1
ATOM 1381 C CA . ALA A 1 182 ? -1.117 12.833 9.134 1.00 95.88 182 ALA A CA 1
ATOM 1382 C C . ALA A 1 182 ? -2.511 12.706 9.799 1.00 95.88 182 ALA A C 1
ATOM 1384 O O . ALA A 1 182 ? -3.528 13.126 9.230 1.00 95.88 182 ALA A O 1
ATOM 1385 N N . GLY A 1 183 ? -2.578 12.128 11.005 1.00 95.75 183 GLY A N 1
ATOM 1386 C CA . GLY A 1 183 ? -3.817 11.862 11.730 1.00 95.75 183 GLY A CA 1
ATOM 1387 C C . GLY A 1 183 ? -4.716 10.864 11.003 1.00 95.75 183 GLY A C 1
ATOM 1388 O O . GLY A 1 183 ? -5.923 11.090 10.925 1.00 95.75 183 GLY A O 1
ATOM 1389 N N . PHE A 1 184 ? -4.135 9.841 10.375 1.00 96.19 184 PHE A N 1
ATOM 1390 C CA . PHE A 1 184 ? -4.869 8.741 9.757 1.00 96.19 184 PHE A CA 1
ATOM 1391 C C . PHE A 1 184 ? -4.643 7.470 10.579 1.00 96.19 184 PHE A C 1
ATOM 1393 O O . PHE A 1 184 ? -3.566 6.873 10.527 1.00 96.19 184 PHE A O 1
ATOM 1400 N N . ASP A 1 185 ? -5.661 7.069 11.340 1.00 93.75 185 ASP A N 1
ATOM 1401 C CA . ASP A 1 185 ? -5.630 5.833 12.118 1.00 93.75 185 ASP A CA 1
ATOM 1402 C C . ASP A 1 185 ? -5.637 4.609 11.198 1.00 93.75 185 ASP A C 1
ATOM 1404 O O . ASP A 1 185 ? -6.505 4.454 10.336 1.00 93.75 185 ASP A O 1
ATOM 1408 N N . ILE A 1 186 ? -4.651 3.732 11.391 1.00 95.25 186 ILE A N 1
ATOM 1409 C CA . ILE A 1 186 ? -4.445 2.535 10.575 1.00 95.25 186 ILE A CA 1
ATOM 1410 C C . ILE A 1 186 ? -4.098 1.318 11.433 1.00 95.25 186 ILE A C 1
ATOM 1412 O O . ILE A 1 186 ? -3.654 1.429 12.576 1.00 95.25 186 ILE A O 1
ATOM 1416 N N . VAL A 1 187 ? -4.259 0.136 10.844 1.00 96.44 187 VAL A N 1
ATOM 1417 C CA . VAL A 1 187 ? -3.779 -1.143 11.371 1.00 96.44 187 VAL A CA 1
ATOM 1418 C C . VAL A 1 187 ? -2.566 -1.579 10.542 1.00 96.44 187 VAL A C 1
ATOM 1420 O O . VAL A 1 187 ? -2.727 -1.843 9.350 1.00 96.44 187 VAL A O 1
ATOM 1423 N N . PRO A 1 188 ? -1.353 -1.656 11.119 1.00 96.75 188 PRO A N 1
ATOM 1424 C CA . PRO A 1 188 ? -0.144 -1.979 10.363 1.00 96.75 188 PRO A CA 1
ATOM 1425 C C . PRO A 1 188 ? -0.101 -3.459 9.978 1.00 96.75 188 PR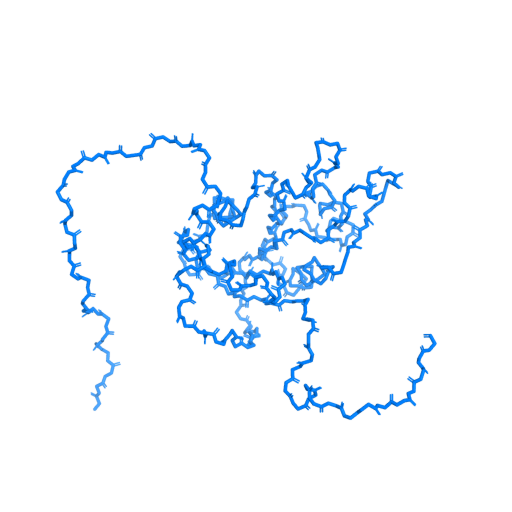O A C 1
ATOM 1427 O O . PRO A 1 188 ? -0.118 -4.312 10.851 1.00 96.75 188 PRO A O 1
ATOM 1430 N N . TYR A 1 189 ? 0.032 -3.774 8.695 1.00 97.25 189 TYR A N 1
ATOM 1431 C CA . TYR A 1 189 ? 0.168 -5.128 8.153 1.00 97.25 189 TYR A CA 1
ATOM 1432 C C . TYR A 1 189 ? 1.525 -5.284 7.442 1.00 97.25 189 TYR A C 1
ATOM 1434 O O . TYR A 1 189 ? 1.630 -5.078 6.231 1.00 97.25 189 TYR A O 1
ATOM 1442 N N . PRO A 1 190 ? 2.608 -5.530 8.202 1.00 96.50 190 PRO A N 1
ATOM 1443 C CA . PRO A 1 190 ? 3.949 -5.684 7.643 1.00 96.50 190 PRO A CA 1
ATOM 1444 C C . PRO A 1 190 ? 4.073 -6.967 6.812 1.00 96.50 190 PRO A C 1
ATOM 1446 O O . PRO A 1 190 ? 3.592 -8.022 7.217 1.00 96.50 190 PRO A O 1
ATOM 1449 N N . VAL A 1 191 ? 4.755 -6.869 5.673 1.00 96.38 191 VAL A N 1
ATOM 1450 C CA . VAL A 1 191 ? 5.068 -7.982 4.751 1.00 96.38 191 VAL A CA 1
ATOM 1451 C C . VAL A 1 191 ? 6.546 -7.936 4.334 1.00 96.38 191 VAL A C 1
ATOM 1453 O O . VAL A 1 191 ? 7.269 -7.124 4.901 1.00 96.38 191 VAL A O 1
ATOM 1456 N N . ASP A 1 192 ? 7.034 -8.730 3.369 1.00 93.56 192 ASP A N 1
ATOM 1457 C CA . ASP A 1 192 ? 8.427 -8.634 2.874 1.00 93.56 192 ASP A CA 1
ATOM 1458 C C . ASP A 1 192 ? 9.451 -8.678 4.033 1.00 93.56 192 ASP A C 1
ATOM 1460 O O . ASP A 1 192 ? 10.257 -7.767 4.268 1.00 93.56 192 ASP A O 1
ATOM 1464 N N . TYR A 1 193 ? 9.333 -9.715 4.867 1.00 92.81 193 TYR A N 1
ATOM 1465 C CA . TYR A 1 193 ? 10.240 -9.939 5.988 1.00 92.81 193 TYR A CA 1
ATOM 1466 C C . TYR A 1 193 ? 11.565 -10.510 5.482 1.00 92.81 193 TYR A C 1
ATOM 1468 O O . TYR A 1 193 ? 11.612 -11.594 4.910 1.00 92.81 193 TYR A O 1
ATOM 1476 N N . ARG A 1 194 ? 12.668 -9.809 5.762 1.00 87.56 194 ARG A N 1
ATOM 1477 C CA . ARG A 1 194 ? 14.023 -10.219 5.341 1.00 87.56 194 ARG A CA 1
ATOM 1478 C C . ARG A 1 194 ? 14.721 -11.172 6.305 1.00 87.56 194 ARG A C 1
ATOM 1480 O O . ARG A 1 194 ? 15.798 -11.672 5.999 1.00 87.56 194 ARG A O 1
ATOM 1487 N N . THR A 1 195 ? 14.130 -11.421 7.468 1.00 88.25 195 THR A N 1
ATOM 1488 C CA . THR A 1 195 ? 14.684 -12.326 8.475 1.00 88.25 195 THR A CA 1
ATOM 1489 C C . THR A 1 195 ? 13.610 -13.284 8.978 1.00 88.25 195 THR A C 1
ATOM 1491 O O . THR A 1 195 ? 12.455 -12.873 9.122 1.00 88.25 195 THR A O 1
ATOM 1494 N N . PRO A 1 196 ? 13.973 -14.532 9.319 1.00 84.88 196 PRO A N 1
ATOM 1495 C CA . PRO A 1 196 ? 13.086 -15.423 10.056 1.00 84.88 196 PRO A CA 1
ATOM 1496 C C . PRO A 1 196 ? 12.674 -14.821 11.407 1.00 84.88 196 PRO A C 1
ATOM 1498 O O . PRO A 1 196 ? 13.359 -13.959 11.961 1.00 84.88 196 PRO A O 1
ATOM 1501 N N . SER A 1 197 ? 11.570 -15.309 11.968 1.00 85.81 197 SER A N 1
ATOM 1502 C CA . SER A 1 197 ? 11.087 -14.920 13.297 1.00 85.81 197 SER A CA 1
ATOM 1503 C C . SER A 1 197 ? 11.160 -16.073 14.299 1.00 85.81 197 SER A C 1
ATOM 1505 O O . SER A 1 197 ? 11.093 -17.243 13.921 1.00 85.81 197 SER A O 1
ATOM 1507 N N . GLY A 1 198 ? 11.194 -15.744 15.592 1.00 85.38 198 GLY A N 1
ATOM 1508 C CA . GLY A 1 198 ? 11.070 -16.729 16.669 1.00 85.38 198 GLY A CA 1
ATOM 1509 C C . GLY A 1 198 ? 12.250 -17.711 16.731 1.00 85.38 198 GLY A C 1
ATOM 1510 O O . GLY A 1 198 ? 13.369 -17.334 16.383 1.00 85.38 198 GLY A O 1
ATOM 1511 N N . PRO A 1 199 ? 12.023 -18.972 17.149 1.00 81.56 199 PRO A N 1
ATOM 1512 C CA . PRO A 1 199 ? 13.085 -19.975 17.278 1.00 81.56 199 PRO A CA 1
ATOM 1513 C C . PRO A 1 199 ? 13.864 -20.240 15.981 1.00 81.56 199 PRO A C 1
ATOM 1515 O O . PRO A 1 199 ? 15.006 -20.677 16.036 1.00 81.56 199 PRO A O 1
ATOM 1518 N N . ALA A 1 200 ? 13.278 -19.940 14.815 1.00 80.06 200 ALA A N 1
ATOM 1519 C CA . ALA A 1 200 ? 13.928 -20.098 13.515 1.00 80.06 200 ALA A CA 1
ATOM 1520 C C . ALA A 1 200 ? 14.971 -19.009 13.196 1.00 80.06 200 ALA A C 1
ATOM 1522 O O . ALA A 1 200 ? 15.698 -19.154 12.214 1.00 80.06 200 ALA A O 1
ATOM 1523 N N . LEU A 1 201 ? 15.059 -17.936 13.998 1.00 81.12 201 LEU A N 1
ATOM 1524 C CA . LEU A 1 201 ? 16.108 -16.915 13.864 1.00 81.12 201 LEU A CA 1
ATOM 1525 C C . LEU A 1 201 ? 17.503 -17.523 14.054 1.00 81.12 201 LEU A C 1
ATOM 1527 O O . LEU A 1 201 ? 18.460 -17.108 13.405 1.00 81.12 201 LEU A O 1
ATOM 1531 N N . TRP A 1 202 ? 17.606 -18.527 14.924 1.00 74.00 202 TRP A N 1
ATOM 1532 C CA . TRP A 1 202 ? 18.824 -19.285 15.139 1.00 74.00 202 TRP A CA 1
ATOM 1533 C C . TRP A 1 202 ? 18.667 -20.664 14.499 1.00 74.00 202 TRP A C 1
ATOM 1535 O O . TRP A 1 202 ? 17.994 -21.544 15.034 1.00 74.00 202 TRP A O 1
ATOM 1545 N N . ARG A 1 203 ? 19.269 -20.848 13.321 1.00 68.88 203 ARG A N 1
ATOM 1546 C CA . ARG A 1 203 ? 19.317 -22.142 12.633 1.00 68.88 203 ARG A CA 1
ATOM 1547 C C . ARG A 1 203 ? 20.776 -22.531 12.405 1.00 68.88 203 ARG A C 1
ATOM 1549 O O . ARG A 1 203 ? 21.472 -21.785 11.715 1.00 68.88 203 ARG A O 1
ATOM 1556 N N . PRO A 1 204 ? 21.247 -23.676 12.934 1.00 70.50 204 PRO A N 1
ATOM 1557 C CA . PRO A 1 204 ? 22.543 -24.218 12.546 1.00 70.50 204 PRO A CA 1
ATOM 1558 C C . PRO A 1 204 ? 22.592 -24.381 11.023 1.00 70.50 204 PRO A C 1
ATOM 1560 O O . PRO A 1 204 ? 21.589 -24.760 10.407 1.00 70.50 204 PRO A O 1
ATOM 1563 N N . SER A 1 205 ? 23.734 -24.079 10.406 1.00 64.88 205 SER A N 1
ATOM 1564 C CA . SER A 1 205 ? 23.905 -24.206 8.959 1.00 64.88 205 SER A CA 1
ATOM 1565 C C . SER A 1 205 ? 23.688 -25.658 8.531 1.00 64.88 205 SER A C 1
ATOM 1567 O O . SER A 1 205 ? 24.516 -26.525 8.800 1.00 64.88 205 SER A O 1
ATOM 1569 N N . SER A 1 206 ? 22.578 -25.936 7.850 1.00 67.31 206 SER A N 1
ATOM 1570 C CA . SER A 1 206 ? 22.403 -27.196 7.136 1.00 67.31 206 SER A CA 1
ATOM 1571 C C . SER A 1 206 ? 23.040 -27.029 5.763 1.00 67.31 206 SER A C 1
ATOM 1573 O O . SER A 1 206 ? 22.471 -26.342 4.911 1.00 67.31 206 SER A O 1
ATOM 1575 N N . THR A 1 207 ? 24.220 -27.618 5.561 1.00 56.66 207 THR A N 1
ATOM 1576 C CA . THR A 1 207 ? 24.857 -27.746 4.245 1.00 56.66 207 THR A CA 1
ATOM 1577 C C . THR A 1 207 ? 23.989 -28.655 3.386 1.00 56.66 207 THR A C 1
ATOM 1579 O O . THR A 1 207 ? 24.166 -29.868 3.331 1.00 56.66 207 THR A O 1
ATOM 1582 N N . THR A 1 208 ? 22.972 -28.088 2.761 1.00 61.34 208 THR A N 1
ATOM 1583 C CA . THR A 1 208 ? 22.224 -28.771 1.717 1.00 61.34 208 THR A CA 1
ATOM 1584 C C . THR A 1 208 ? 22.007 -27.754 0.622 1.00 61.34 208 THR A C 1
ATOM 1586 O O . THR A 1 208 ? 21.169 -26.859 0.740 1.00 61.34 208 THR A O 1
ATOM 1589 N N . THR A 1 209 ? 22.841 -27.870 -0.409 1.00 51.69 209 THR A N 1
ATOM 1590 C CA . THR A 1 209 ? 22.663 -27.214 -1.699 1.00 51.69 209 THR A CA 1
ATOM 1591 C C . THR A 1 209 ? 21.236 -27.480 -2.155 1.00 51.69 209 THR A C 1
ATOM 1593 O O . THR A 1 209 ? 20.830 -28.636 -2.270 1.00 51.69 209 THR A O 1
ATOM 1596 N N . ARG A 1 210 ? 20.455 -26.417 -2.338 1.00 56.44 210 ARG A N 1
ATOM 1597 C CA . ARG A 1 210 ? 19.159 -26.496 -3.005 1.00 56.44 210 ARG A CA 1
ATOM 1598 C C . ARG A 1 210 ? 19.338 -25.968 -4.420 1.00 56.44 210 ARG A C 1
ATOM 1600 O O . ARG A 1 210 ? 19.971 -24.930 -4.597 1.00 56.44 210 ARG A O 1
ATOM 1607 N N . ASN A 1 211 ? 18.859 -26.780 -5.353 1.00 50.38 211 ASN A N 1
ATOM 1608 C CA . ASN A 1 211 ? 18.895 -26.620 -6.803 1.00 50.38 211 ASN A CA 1
ATOM 1609 C C . ASN A 1 211 ? 18.251 -25.307 -7.244 1.00 50.38 211 ASN A C 1
ATOM 1611 O O . ASN A 1 211 ? 17.244 -24.923 -6.604 1.00 50.38 211 ASN A O 1
#

Secondary structure (DSSP, 8-state):
---S------------S-----------HHHHHHHHHHT--S----------SSPPSEEEEES--B-HHHHHHHTS--B-TTTHHHHHHHHHHHHSTTPEEEEE-----SSTTSPPHHHHHHHHHHHTT--GGGEEEE---SSHHHHHHHHHHHH-PPTT--EEEEEETTTHHHHHHHHHHTT---EEEEE--SS--GGGGS---------

InterPro domains:
  IPR003848 Domain of unknown function DUF218 [PF02698] (58-201)
  IPR003848 Domain of unknown function DUF218 [cd06259] (58-203)
  IPR014729 Rossmann-like alpha/beta/alpha sandwich fold [G3DSA:3.40.50.620] (52-190)
  IPR051599 Cell Envelope Integrity and Synthesis Associated Protein [PTHR30336] (54-197)

Organism: Aurantimonas manganoxydans (strain ATCC BAA-1229 / DSM 21871 / SI85-9A1) (NCBI:txid287752)

Foldseek 3Di:
DDDPDDDDDDDDDPDDPDDDDDDDDDDDQPVLLVQLVVVPPDPPPLPADPPPPDAAQAEEFEDPFWPQVVCVVVVATDGDLFVFRLVVLLVVCVVRVNHAYEYAQECPPPDPPGDQVQVNSLCVNVVVPRDPVRYHYHHHDDHLLSSLQVCCVRSVDDPPHEYEYGGAPVCQSSNVSSNVVSVHDYRYDHDSDPADDDPRNDDDDDPDDDD